Protein AF-0000000071159435 (afdb_homodimer)

Foldseek 3Di:
DPDQDPVQADLQKAKEKDFQKLEQPLVQIATQWMWIFIAGNLLHTPDTDDTDGAADDPVRLVPRDDPSNVLCVVLVSSVVNPVDDAHLANVLVVVLVVCPSRYAAQRHAYEAAVCVSVLVNCVVRRVSNNRRHHPDYHHLVVLLVVCCVPPVVLSVVFDDQPSSSGIRSRSVSRSSRVNSSCVVVVD/DPDQDPVQADLQKAKEKDFQKLEQPLVQIATQWMWIFIAGNLLHTPDTDDTDGAADDPVRLVPRDDPSNVLCVVLVSSVVNPVDDHHLANVLVVVLVVCPSRYAAQRHAYEAAVCVSVLVNCVVRRVSNNRRHHPDYHHLVVLLVVCCVPPVVLSVVFDDQPSSSGIRSRRVSRSSRVNSSCVVVVD

Nearest PDB structures (foldseek):
  6n6i-assembly2_B  TM=9.881E-01  e=4.107E-23  Homo sapiens
  6n6k-assembly1_A  TM=9.868E-01  e=4.107E-23  Homo sapiens
  6rcn-assembly1_A  TM=9.828E-01  e=3.088E-22  Homo sapiens
  6j80-assembly1_B  TM=9.840E-01  e=4.679E-22  Homo sapiens
  6sty-assembly2_D  TM=9.729E-01  e=3.916E-22  Homo sapiens

Solvent-accessible surface area (backbone atoms only — not comparable to full-atom values): 19543 Å² total; per-residue (Å²): 125,82,76,62,45,71,92,62,36,36,68,57,28,35,39,30,45,31,62,40,46,34,46,85,50,64,91,82,31,47,71,38,28,34,24,43,38,34,21,41,62,85,67,47,77,74,46,71,57,66,74,44,46,22,35,58,54,68,70,57,59,70,65,26,38,70,66,45,46,54,52,29,54,74,67,44,46,52,61,49,15,63,70,33,85,34,42,57,66,50,50,20,51,52,53,31,62,65,46,52,43,32,36,50,75,47,53,23,29,44,25,24,60,63,34,56,60,53,48,55,40,32,57,73,61,18,55,65,38,45,66,37,33,21,93,50,48,35,37,49,39,21,53,52,56,48,28,52,58,66,38,46,80,56,47,73,66,48,72,78,70,82,80,67,85,39,30,55,61,52,36,52,43,38,53,51,39,45,52,48,53,36,58,74,50,71,96,126,81,74,61,46,71,91,62,36,36,69,57,26,35,40,31,44,30,62,39,45,35,46,88,50,63,93,81,31,48,73,38,29,34,24,41,40,34,21,42,63,84,67,47,78,76,48,72,55,66,75,45,46,21,34,56,54,68,71,58,61,72,66,27,37,70,66,48,46,54,51,30,54,75,67,45,48,52,62,48,16,62,69,32,86,36,42,55,66,52,49,21,51,51,52,32,62,64,47,51,42,32,37,48,75,47,54,23,29,43,25,24,62,63,33,55,60,53,48,56,40,32,59,74,60,17,55,64,37,45,66,36,31,20,95,49,47,36,37,49,41,22,52,52,57,47,27,52,57,67,38,46,78,56,45,73,64,50,72,78,70,83,78,68,85,38,30,55,61,51,35,52,40,37,52,52,38,45,52,49,52,37,59,74,50,71,96

pLDDT: mean 95.76, std 6.68, 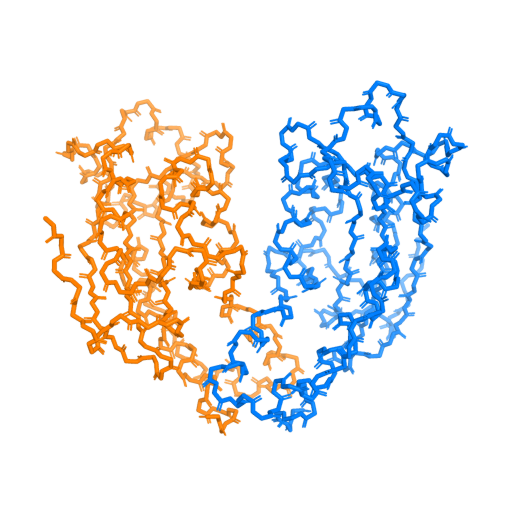range [43.59, 98.94]

Structure (mmCIF, N/CA/C/O backbone):
data_AF-0000000071159435-model_v1
#
loop_
_entity.id
_entity.type
_entity.pdbx_description
1 polymer 'Probable oligoribonuclease'
#
loop_
_atom_site.group_PDB
_atom_site.id
_atom_site.type_symbol
_atom_site.label_atom_id
_atom_site.label_alt_id
_atom_site.label_comp_id
_atom_site.label_asym_id
_atom_site.label_entity_id
_atom_site.label_seq_id
_atom_site.pdbx_PDB_ins_code
_atom_site.Cartn_x
_atom_site.Cartn_y
_atom_site.Cartn_z
_atom_site.occupancy
_atom_site.B_iso_or_equiv
_atom_site.auth_seq_id
_atom_site.auth_comp_id
_atom_site.auth_asym_id
_atom_site.auth_atom_id
_atom_site.pdbx_PDB_model_num
ATOM 1 N N . MET A 1 1 ? 7.809 17.859 27.25 1 43.62 1 MET A N 1
ATOM 2 C CA . MET A 1 1 ? 7.117 16.578 27.438 1 43.62 1 MET A CA 1
ATOM 3 C C . MET A 1 1 ? 5.672 16.672 26.953 1 43.62 1 MET A C 1
ATOM 5 O O . MET A 1 1 ? 4.891 17.469 27.453 1 43.62 1 MET A O 1
ATOM 9 N N . THR A 1 2 ? 5.488 16.359 25.625 1 57.31 2 THR A N 1
ATOM 10 C CA . THR A 1 2 ? 4.141 16.609 25.125 1 57.31 2 THR A CA 1
ATOM 11 C C . THR A 1 2 ? 3.102 15.883 25.969 1 57.31 2 THR A C 1
ATOM 13 O O . THR A 1 2 ? 3.246 14.695 26.25 1 57.31 2 THR A O 1
ATOM 16 N N . THR A 1 3 ? 2.451 16.625 26.734 1 66 3 THR A N 1
ATOM 17 C CA . THR A 1 3 ? 1.399 16.094 27.594 1 66 3 THR A CA 1
ATOM 18 C C . THR A 1 3 ? 0.378 15.305 26.781 1 66 3 THR A C 1
ATOM 20 O O . THR A 1 3 ? -0.147 15.797 25.781 1 66 3 THR A O 1
ATOM 23 N N . ILE A 1 4 ? 0.444 13.953 27.016 1 73.31 4 ILE A N 1
ATOM 24 C CA . ILE A 1 4 ? -0.518 13.07 26.359 1 73.31 4 ILE A CA 1
ATOM 25 C C . ILE A 1 4 ? -1.902 13.273 26.969 1 73.31 4 ILE A C 1
ATOM 27 O O . ILE A 1 4 ? -2.066 13.203 28.203 1 73.31 4 ILE A O 1
ATOM 31 N N . ASN A 1 5 ? -2.771 13.789 26.172 1 83.69 5 ASN A N 1
ATOM 32 C CA . ASN A 1 5 ? -4.184 13.789 26.547 1 83.69 5 ASN A CA 1
ATOM 33 C C . ASN A 1 5 ? -4.809 12.406 26.375 1 83.69 5 ASN A C 1
ATOM 35 O O . ASN A 1 5 ? -4.996 11.938 25.25 1 83.69 5 ASN A O 1
ATOM 39 N N . PRO A 1 6 ? -5.078 11.781 27.453 1 83.5 6 PRO A N 1
ATOM 40 C CA . PRO A 1 6 ? -5.555 10.398 27.375 1 83.5 6 PRO A CA 1
ATOM 41 C C . PRO A 1 6 ? -6.832 10.266 26.562 1 83.5 6 PRO A C 1
ATOM 43 O O . PRO A 1 6 ? -7.137 9.172 26.062 1 83.5 6 PRO A O 1
ATOM 46 N N . LYS A 1 7 ? -7.566 11.328 26.5 1 88.25 7 LYS A N 1
ATOM 47 C CA . LYS A 1 7 ? -8.82 11.273 25.75 1 88.25 7 LYS A CA 1
ATOM 48 C C . LYS A 1 7 ? -8.555 11.203 24.25 1 88.25 7 LYS A C 1
ATOM 50 O O . LYS A 1 7 ? -9.414 10.781 23.469 1 88.25 7 LYS A O 1
ATOM 55 N N . LEU A 1 8 ? -7.293 11.609 23.797 1 93.88 8 LEU A N 1
ATOM 56 C CA . LEU A 1 8 ? -6.984 11.695 22.375 1 93.88 8 LEU A CA 1
ATOM 57 C C . LEU A 1 8 ? -6.039 10.578 21.953 1 93.88 8 LEU A C 1
ATOM 59 O O . LEU A 1 8 ? -5.957 10.242 20.781 1 93.88 8 LEU A O 1
ATOM 63 N N . TYR A 1 9 ? -5.312 10.062 22.859 1 95.69 9 TYR A N 1
ATOM 64 C CA . TYR A 1 9 ? -4.352 8.984 22.656 1 95.69 9 TYR A CA 1
ATOM 65 C C . TYR A 1 9 ? -5.059 7.633 22.594 1 95.69 9 TYR A C 1
ATOM 67 O O . TYR A 1 9 ? -5.695 7.207 23.562 1 95.69 9 TYR A O 1
ATOM 75 N N . HIS A 1 10 ? -4.945 6.969 21.453 1 97.56 10 HIS A N 1
ATOM 76 C CA . HIS A 1 10 ? -5.66 5.703 21.312 1 97.56 10 HIS A CA 1
ATOM 77 C C . HIS A 1 10 ? -5 4.805 20.281 1 97.56 10 HIS A C 1
ATOM 79 O O . HIS A 1 10 ? -4.52 5.289 19.25 1 97.56 10 HIS A O 1
ATOM 85 N N . GLU A 1 11 ? -5.133 3.529 20.438 1 97.88 11 GLU A N 1
ATOM 86 C CA . GLU A 1 11 ? -4.508 2.543 19.562 1 97.88 11 GLU A CA 1
ATOM 87 C C . GLU A 1 11 ? -5.254 2.434 18.234 1 97.88 11 GLU A C 1
ATOM 89 O O . GLU A 1 11 ? -4.723 1.897 17.266 1 97.88 11 GLU A O 1
ATOM 94 N N . HIS A 1 12 ? -6.484 2.984 18.172 1 98.19 12 HIS A N 1
ATOM 95 C CA . HIS A 1 12 ? -7.266 2.871 16.953 1 98.19 12 HIS A CA 1
ATOM 96 C C . HIS A 1 12 ? -7.266 4.184 16.172 1 98.19 12 HIS A C 1
ATOM 98 O O . HIS A 1 12 ? -8.008 4.332 15.195 1 98.19 12 HIS A O 1
ATOM 104 N N . ASN A 1 13 ? -6.434 5.156 16.656 1 98.81 13 ASN A N 1
ATOM 105 C CA . ASN A 1 13 ? -6.273 6.363 15.844 1 98.81 13 ASN A CA 1
ATOM 106 C C . ASN A 1 13 ? -5.621 6.055 14.5 1 98.81 13 ASN A C 1
ATOM 108 O O . ASN A 1 13 ? -4.949 5.031 14.352 1 98.81 13 ASN A O 1
ATOM 112 N N . ILE A 1 14 ? -5.922 6.875 13.547 1 98.94 14 ILE A N 1
ATOM 113 C CA . ILE A 1 14 ? -5.41 6.723 12.195 1 98.94 14 ILE A CA 1
ATOM 114 C C . ILE A 1 14 ? -4.562 7.938 11.82 1 98.94 14 ILE A C 1
ATOM 116 O O . ILE A 1 14 ? -4.973 9.078 12.039 1 98.94 14 ILE A O 1
ATOM 120 N N . VAL A 1 15 ? -3.383 7.695 11.289 1 98.94 15 VAL A N 1
ATOM 121 C CA . VAL A 1 15 ? -2.469 8.75 10.859 1 98.94 15 VAL A CA 1
ATOM 122 C C . VAL A 1 15 ? -2.572 8.938 9.352 1 98.94 15 VAL A C 1
ATOM 124 O O . VAL A 1 15 ? -2.025 8.148 8.578 1 98.94 15 VAL A O 1
ATOM 127 N N . TRP A 1 16 ? -3.264 10 8.914 1 98.94 16 TRP A N 1
ATOM 128 C CA . TRP A 1 16 ? -3.4 10.328 7.5 1 98.94 16 TRP A CA 1
ATOM 129 C C . TRP A 1 16 ? -2.23 11.18 7.023 1 98.94 16 TRP A C 1
ATOM 131 O O . TRP A 1 16 ? -1.857 12.156 7.68 1 98.94 16 TRP A O 1
ATOM 141 N N . PHE A 1 17 ? -1.665 10.797 5.883 1 98.94 17 PHE A N 1
ATOM 142 C CA . PHE A 1 17 ? -0.487 11.484 5.371 1 98.94 17 PHE A CA 1
ATOM 143 C C . PHE A 1 17 ? -0.629 11.773 3.883 1 98.94 17 PHE A C 1
ATOM 145 O O . PHE A 1 17 ? -1.206 10.977 3.143 1 98.94 17 PHE A O 1
ATOM 152 N N . ASP A 1 18 ? -0.139 12.836 3.453 1 98.69 18 ASP A N 1
ATOM 153 C CA . ASP A 1 18 ? 0.128 13.125 2.049 1 98.69 18 ASP A CA 1
ATOM 154 C C . ASP A 1 18 ? 1.427 13.914 1.89 1 98.69 18 ASP A C 1
ATOM 156 O O . ASP A 1 18 ? 1.724 14.805 2.693 1 98.69 18 ASP A O 1
ATOM 160 N N . GLY A 1 19 ? 2.158 13.578 0.92 1 98.31 19 GLY A N 1
ATOM 161 C CA . GLY A 1 19 ? 3.352 14.32 0.55 1 98.31 19 GLY A CA 1
ATOM 162 C C . GLY A 1 19 ? 3.387 14.703 -0.918 1 98.31 19 GLY A C 1
ATOM 163 O O . GLY A 1 19 ? 2.959 13.93 -1.775 1 98.31 19 GLY A O 1
ATOM 164 N N . GLU A 1 20 ? 3.863 15.859 -1.181 1 98.31 20 GLU A N 1
ATOM 165 C CA . GLU A 1 20 ? 4.223 16.25 -2.539 1 98.31 20 GLU A CA 1
ATOM 166 C C . GLU A 1 20 ? 5.707 16 -2.812 1 98.31 20 GLU A C 1
ATOM 168 O O . GLU A 1 20 ? 6.559 16.344 -1.985 1 98.31 20 GLU A O 1
ATOM 173 N N . MET A 1 21 ? 6.012 15.461 -3.957 1 98.38 21 MET A N 1
ATOM 174 C CA . MET A 1 21 ? 7.371 15.023 -4.262 1 98.38 21 MET A CA 1
ATOM 175 C C . MET A 1 21 ? 7.855 15.625 -5.578 1 98.38 21 MET A C 1
ATOM 177 O O . MET A 1 21 ? 7.059 16.156 -6.352 1 98.38 21 MET A O 1
ATOM 181 N N . THR A 1 22 ? 9.141 15.531 -5.824 1 98.5 22 THR A N 1
ATOM 182 C CA . THR A 1 22 ? 9.742 16.016 -7.059 1 98.5 22 THR A CA 1
ATOM 183 C C . THR A 1 22 ? 9.648 14.969 -8.156 1 98.5 22 THR A C 1
ATOM 185 O O . THR A 1 22 ? 10.047 15.219 -9.297 1 98.5 22 THR A O 1
ATOM 188 N N . GLY A 1 23 ? 9.172 13.797 -7.848 1 97.5 23 GLY A N 1
ATOM 189 C CA . GLY A 1 23 ? 9 12.625 -8.695 1 97.5 23 GLY A CA 1
ATOM 190 C C . GLY A 1 23 ? 8.617 11.383 -7.918 1 97.5 23 GLY A C 1
ATOM 191 O O . GLY A 1 23 ? 8.492 11.422 -6.695 1 97.5 23 GLY A O 1
ATOM 192 N N . LEU A 1 24 ? 8.547 10.234 -8.562 1 94.69 24 LEU A N 1
ATOM 193 C CA . LEU A 1 24 ? 7.969 9.062 -7.914 1 94.69 24 LEU A CA 1
ATOM 194 C C . LEU A 1 24 ? 9.047 8.039 -7.582 1 94.69 24 LEU A C 1
ATOM 196 O O . LEU A 1 24 ? 8.781 7.055 -6.883 1 94.69 24 LEU A O 1
ATOM 200 N N . ASP A 1 25 ? 10.242 8.242 -8.102 1 94.12 25 ASP A N 1
ATOM 201 C CA . ASP A 1 25 ? 11.344 7.348 -7.754 1 94.12 25 ASP A CA 1
ATOM 202 C C . ASP A 1 25 ? 12.078 7.848 -6.512 1 94.12 25 ASP A C 1
ATOM 204 O O . ASP A 1 25 ? 12.914 8.75 -6.602 1 94.12 25 ASP A O 1
ATOM 208 N N . TYR A 1 26 ? 11.836 7.207 -5.375 1 94.62 26 TYR A N 1
ATOM 209 C CA . TYR A 1 26 ? 12.352 7.691 -4.098 1 94.62 26 TYR A CA 1
ATOM 210 C C . TYR A 1 26 ? 13.867 7.566 -4.035 1 94.62 26 TYR A C 1
ATOM 212 O O . TYR A 1 26 ? 14.508 8.125 -3.139 1 94.62 26 TYR A O 1
ATOM 220 N N . ASN A 1 27 ? 14.508 6.871 -5.012 1 91.94 27 ASN A N 1
ATOM 221 C CA . ASN A 1 27 ? 15.969 6.828 -5.066 1 91.94 27 ASN A CA 1
ATOM 222 C C . ASN A 1 27 ? 16.547 8.109 -5.672 1 91.94 27 ASN A C 1
ATOM 224 O O . ASN A 1 27 ? 17.719 8.414 -5.484 1 91.94 27 ASN A O 1
ATOM 228 N N . HIS A 1 28 ? 15.664 8.898 -6.383 1 94.81 28 HIS A N 1
ATOM 229 C CA . HIS A 1 28 ? 16.156 10.047 -7.129 1 94.81 28 HIS A CA 1
ATOM 230 C C . HIS A 1 28 ? 15.414 11.32 -6.75 1 94.81 28 HIS A C 1
ATOM 232 O O . HIS A 1 28 ? 15.875 12.43 -7.027 1 94.81 28 HIS A O 1
ATOM 238 N N . HIS A 1 29 ? 14.266 11.156 -6.152 1 97.94 29 HIS A N 1
ATOM 239 C CA . HIS A 1 29 ? 13.406 12.289 -5.848 1 97.94 29 HIS A CA 1
ATOM 240 C C . HIS A 1 29 ? 13.125 12.391 -4.352 1 97.94 29 HIS A C 1
ATOM 242 O O . HIS A 1 29 ? 13.547 11.523 -3.58 1 97.94 29 HIS A O 1
ATOM 248 N N . THR A 1 30 ? 12.492 13.5 -3.977 1 98.25 30 THR A N 1
ATOM 249 C CA . THR A 1 30 ? 12.359 13.789 -2.553 1 98.25 30 THR A CA 1
ATOM 250 C C . THR A 1 30 ? 11.055 14.523 -2.271 1 98.25 30 THR A C 1
ATOM 252 O O . THR A 1 30 ? 10.281 14.812 -3.193 1 98.25 30 THR A O 1
ATOM 255 N N . PHE A 1 31 ? 10.789 14.703 -0.951 1 98.56 31 PHE A N 1
ATOM 256 C CA . PHE A 1 31 ? 9.625 15.461 -0.516 1 98.56 31 PHE A CA 1
ATOM 257 C C . PHE A 1 31 ? 9.852 16.953 -0.696 1 98.56 31 PHE A C 1
ATOM 259 O O . PHE A 1 31 ? 10.953 17.453 -0.464 1 98.56 31 PHE A O 1
ATOM 266 N N . ILE A 1 32 ? 8.727 17.688 -0.991 1 98.81 32 ILE A N 1
ATOM 267 C CA . ILE A 1 32 ? 8.789 19.141 -0.958 1 98.81 32 ILE A CA 1
ATOM 268 C C . ILE A 1 32 ? 7.648 19.688 -0.097 1 98.81 32 ILE A C 1
ATOM 270 O O . ILE A 1 32 ? 7.652 20.859 0.271 1 98.81 32 ILE A O 1
ATOM 274 N N . GLU A 1 33 ? 6.719 18.891 0.211 1 98.81 33 GLU A N 1
ATOM 275 C CA . GLU A 1 33 ? 5.641 19.219 1.144 1 98.81 33 GLU A CA 1
ATOM 276 C C . GLU A 1 33 ? 5.109 17.969 1.832 1 98.81 33 GLU A C 1
ATOM 278 O O . GLU A 1 33 ? 5.117 16.891 1.248 1 98.81 33 GLU A O 1
ATOM 283 N N . ALA A 1 34 ? 4.66 18.047 3.043 1 98.81 34 ALA A N 1
ATOM 284 C CA . ALA A 1 34 ? 4.043 16.953 3.771 1 98.81 34 ALA A CA 1
ATOM 285 C C . ALA A 1 34 ? 3.084 17.469 4.84 1 98.81 34 ALA A C 1
ATOM 287 O O . ALA A 1 34 ? 3.275 18.562 5.379 1 98.81 34 ALA A O 1
ATOM 288 N N . ALA A 1 35 ? 2.096 16.734 5.133 1 98.88 35 ALA A N 1
ATOM 289 C CA . ALA A 1 35 ? 1.156 17.047 6.203 1 98.88 35 ALA A CA 1
ATOM 290 C C . ALA A 1 35 ? 0.541 15.781 6.789 1 98.88 35 ALA A C 1
ATOM 292 O O . ALA A 1 35 ? 0.616 14.711 6.18 1 98.88 35 ALA A O 1
ATOM 293 N N . ILE A 1 36 ? -0.027 15.906 7.984 1 98.94 36 ILE A N 1
ATOM 294 C CA . ILE A 1 36 ? -0.69 14.797 8.664 1 98.94 36 ILE A CA 1
ATOM 295 C C . ILE A 1 36 ? -2.006 15.281 9.273 1 98.94 36 ILE A C 1
ATOM 297 O O . ILE A 1 36 ? -2.082 16.391 9.805 1 98.94 36 ILE A O 1
ATOM 301 N N . ILE A 1 37 ? -3.01 14.516 9.148 1 98.88 37 ILE A N 1
ATOM 302 C CA . ILE A 1 37 ? -4.223 14.609 9.953 1 98.88 37 ILE A CA 1
ATOM 303 C C . ILE A 1 37 ? -4.391 13.344 10.789 1 98.88 37 ILE A C 1
ATOM 305 O O . ILE A 1 37 ? -4.172 12.234 10.297 1 98.88 37 ILE A O 1
ATOM 309 N N . ILE A 1 38 ? -4.699 13.516 12.062 1 98.88 38 ILE A N 1
ATOM 310 C CA . ILE A 1 38 ? -5.012 12.375 12.93 1 98.88 38 ILE A CA 1
ATOM 311 C C . ILE A 1 38 ? -6.523 12.281 13.117 1 98.88 38 ILE A C 1
ATOM 313 O O . ILE A 1 38 ? -7.18 13.273 13.445 1 98.88 38 ILE A O 1
ATOM 317 N N . THR A 1 39 ? -7.07 11.141 12.875 1 98.88 39 THR A N 1
ATOM 318 C CA . THR A 1 39 ? -8.469 10.906 13.203 1 98.88 39 THR A CA 1
ATOM 319 C C . THR A 1 39 ? -8.602 9.781 14.227 1 98.88 39 THR A C 1
ATOM 321 O O . THR A 1 39 ? -7.68 8.984 14.398 1 98.88 39 THR A O 1
ATOM 324 N N . ASP A 1 40 ? -9.742 9.742 14.875 1 98.5 40 ASP A N 1
ATOM 325 C CA . ASP A 1 40 ? -10.078 8.547 15.648 1 98.5 40 ASP A CA 1
ATOM 326 C C . ASP A 1 40 ? -10.633 7.445 14.75 1 98.5 40 ASP A C 1
ATOM 328 O O . ASP A 1 40 ? -10.656 7.59 13.523 1 98.5 40 ASP A O 1
ATOM 332 N N . LYS A 1 41 ? -11.086 6.371 15.359 1 97.88 41 LYS A N 1
ATOM 333 C CA . LYS A 1 41 ? -11.547 5.219 14.594 1 97.88 41 LYS A CA 1
ATOM 334 C C . LYS A 1 41 ? -12.828 5.539 13.82 1 97.88 41 LYS A C 1
ATOM 336 O O . LYS A 1 41 ? -13.195 4.82 12.891 1 97.88 41 LYS A O 1
ATOM 341 N N . HIS A 1 42 ? -13.508 6.617 14.219 1 97.31 42 HIS A N 1
ATOM 342 C CA . HIS A 1 42 ? -14.742 6.996 13.547 1 97.31 42 HIS A CA 1
ATOM 343 C C . HIS A 1 42 ? -14.5 8.102 12.523 1 97.31 42 HIS A C 1
ATOM 345 O O . HIS A 1 42 ? -15.453 8.703 12.016 1 97.31 42 HIS A O 1
ATOM 351 N N . LEU A 1 43 ? -13.219 8.422 12.266 1 98.56 43 LEU A N 1
ATOM 352 C CA . LEU A 1 43 ? -12.773 9.359 11.25 1 98.56 43 LEU A CA 1
ATOM 353 C C . LEU A 1 43 ? -13.078 10.797 11.656 1 98.56 43 LEU A C 1
ATOM 355 O O . LEU A 1 43 ? -13.188 11.68 10.805 1 98.56 43 LEU A O 1
ATOM 359 N N . ASN A 1 44 ? -13.289 11.008 12.945 1 98.38 44 ASN A N 1
ATOM 360 C CA . ASN A 1 44 ? -13.32 12.375 13.461 1 98.38 44 ASN A CA 1
ATOM 361 C C . ASN A 1 44 ? -11.922 12.961 13.578 1 98.38 44 ASN A C 1
ATOM 363 O O . ASN A 1 44 ? -11.023 12.328 14.133 1 98.38 44 ASN A O 1
ATOM 367 N N . VAL A 1 45 ? -11.773 14.148 13.133 1 98.56 45 VAL A N 1
ATOM 368 C CA . VAL A 1 45 ? -10.461 14.789 13.148 1 98.56 45 VAL A CA 1
ATOM 369 C C . VAL A 1 45 ? -10.102 15.18 14.586 1 98.56 45 VAL A C 1
ATOM 371 O O . VAL A 1 45 ? -10.859 15.875 15.258 1 98.56 45 VAL A O 1
ATOM 374 N N . LEU A 1 46 ? -8.977 14.695 15.016 1 98.38 46 LEU A N 1
ATOM 375 C CA . LEU A 1 46 ? -8.461 15.023 16.344 1 98.38 46 LEU A CA 1
ATOM 376 C C . LEU A 1 46 ? -7.449 16.172 16.266 1 98.38 46 LEU A C 1
ATOM 378 O O . LEU A 1 46 ? -7.367 16.984 17.188 1 98.38 46 LEU A O 1
ATOM 382 N N . ALA A 1 47 ? -6.668 16.188 15.172 1 98.38 47 ALA A N 1
ATOM 383 C CA . ALA A 1 47 ? -5.625 17.188 15 1 98.38 47 ALA A CA 1
ATOM 384 C C . ALA A 1 47 ? -5.195 17.297 13.531 1 98.38 47 ALA A C 1
ATOM 386 O O . ALA A 1 47 ? -5.254 16.312 12.797 1 98.38 47 ALA A O 1
ATOM 387 N N . GLU A 1 48 ? -4.816 18.469 13.141 1 98.5 48 GLU A N 1
ATOM 388 C CA . GLU A 1 48 ? -4.266 18.75 11.82 1 98.5 48 GLU A CA 1
ATOM 389 C C . GLU A 1 48 ? -2.906 19.438 11.922 1 98.5 48 GLU A C 1
ATOM 391 O O . GLU A 1 48 ? -2.748 20.406 12.664 1 98.5 48 GLU A O 1
ATOM 396 N N . SER A 1 49 ? -1.964 18.859 11.258 1 98.19 49 SER A N 1
ATOM 397 C CA . SER A 1 49 ? -0.683 19.562 11.172 1 98.19 49 SER A CA 1
ATOM 398 C C . SER A 1 49 ? -0.743 20.719 10.18 1 98.19 49 SER A C 1
ATOM 400 O O . SER A 1 49 ? -1.677 20.797 9.383 1 98.19 49 SER A O 1
ATOM 402 N N . PRO A 1 50 ? 0.223 21.641 10.266 1 96.31 50 PRO A N 1
ATOM 403 C CA . PRO A 1 50 ? 0.367 22.531 9.117 1 96.31 50 PRO A CA 1
ATOM 404 C C . PRO A 1 50 ? 0.848 21.812 7.863 1 96.31 50 PRO A C 1
ATOM 406 O O . PRO A 1 50 ? 1.229 20.641 7.934 1 96.31 50 PRO A O 1
ATOM 409 N N . ASN A 1 51 ? 0.69 22.484 6.699 1 97.62 51 ASN A N 1
ATOM 410 C CA . ASN A 1 51 ? 1.461 22.062 5.535 1 97.62 51 ASN A CA 1
ATOM 411 C C . ASN A 1 51 ? 2.947 22.375 5.707 1 97.62 51 ASN A C 1
ATOM 413 O O . ASN A 1 51 ? 3.359 23.531 5.645 1 97.62 51 ASN A O 1
ATOM 417 N N . ILE A 1 52 ? 3.686 21.375 5.945 1 98.69 52 ILE A N 1
ATOM 418 C CA . ILE A 1 52 ? 5.121 21.578 6.105 1 98.69 52 ILE A CA 1
ATOM 419 C C . ILE A 1 52 ? 5.785 21.672 4.734 1 98.69 52 ILE A C 1
ATOM 421 O O . ILE A 1 52 ? 5.824 20.688 3.99 1 98.69 52 ILE A O 1
ATOM 425 N N . ILE A 1 53 ? 6.219 22.828 4.398 1 98.81 53 ILE A N 1
ATOM 426 C CA . ILE A 1 53 ? 6.938 23.031 3.146 1 98.81 53 ILE A CA 1
ATOM 427 C C . ILE A 1 53 ? 8.43 22.781 3.359 1 98.81 53 ILE A C 1
ATOM 429 O O . ILE A 1 53 ? 9.07 23.438 4.176 1 98.81 53 ILE A O 1
ATOM 433 N N . ILE A 1 54 ? 8.969 21.844 2.658 1 98.88 54 ILE A N 1
ATOM 434 C CA . ILE A 1 54 ? 10.336 21.391 2.844 1 98.88 54 ILE A CA 1
ATOM 435 C C . ILE A 1 54 ? 11.25 22.047 1.812 1 98.88 54 ILE A C 1
ATOM 437 O O . ILE A 1 54 ? 11.016 21.938 0.606 1 98.88 54 ILE A O 1
ATOM 441 N N . HIS A 1 55 ? 12.289 22.672 2.283 1 98.81 55 HIS A N 1
ATOM 442 C CA . HIS A 1 55 ? 13.227 23.359 1.395 1 98.81 55 HIS A CA 1
ATOM 443 C C . HIS A 1 55 ? 13.984 22.359 0.522 1 98.81 55 HIS A C 1
ATOM 445 O O . HIS A 1 55 ? 14.398 21.297 1 1 98.81 55 HIS A O 1
ATOM 451 N N . GLN A 1 56 ? 14.172 22.688 -0.744 1 98.62 56 GLN A N 1
ATOM 452 C CA . GLN A 1 56 ? 15.07 22.016 -1.68 1 98.62 56 GLN A CA 1
ATOM 453 C C . GLN A 1 56 ? 15.828 23.031 -2.531 1 98.62 56 GLN A C 1
ATOM 455 O O . GLN A 1 56 ? 15.312 24.094 -2.852 1 98.62 56 GLN A O 1
ATOM 460 N N . SER A 1 57 ? 17.031 22.703 -2.947 1 98.12 57 SER A N 1
ATOM 461 C CA . SER A 1 57 ? 17.859 23.562 -3.787 1 98.12 57 SER A CA 1
ATOM 462 C C . SER A 1 57 ? 17.25 23.719 -5.18 1 98.12 57 SER A C 1
ATOM 464 O O . SER A 1 57 ? 16.422 22.906 -5.594 1 98.12 57 SER A O 1
ATOM 466 N N . ASP A 1 58 ? 17.734 24.672 -5.867 1 97.5 58 ASP A N 1
ATOM 467 C CA . ASP A 1 58 ? 17.281 24.875 -7.246 1 97.5 58 ASP A CA 1
ATOM 468 C C . ASP A 1 58 ? 17.656 23.672 -8.125 1 97.5 58 ASP A C 1
ATOM 470 O O . ASP A 1 58 ? 16.922 23.344 -9.055 1 97.5 58 ASP A O 1
ATOM 474 N N . GLU A 1 59 ? 18.766 23.109 -7.836 1 97.81 59 GLU A N 1
ATOM 475 C CA . GLU A 1 59 ? 19.188 21.938 -8.586 1 97.81 59 GLU A CA 1
ATOM 476 C C . GLU A 1 59 ? 18.156 20.812 -8.477 1 97.81 59 GLU A C 1
ATOM 478 O O . GLU A 1 59 ? 17.797 20.188 -9.477 1 97.81 59 GLU A O 1
ATOM 483 N N . VAL A 1 60 ? 17.641 20.578 -7.309 1 97.94 60 VAL A N 1
ATOM 484 C CA . VAL A 1 60 ? 16.625 19.547 -7.066 1 97.94 60 VAL A CA 1
ATOM 485 C C . VAL A 1 60 ? 15.32 19.922 -7.766 1 97.94 60 VAL A C 1
ATOM 487 O O . VAL A 1 60 ? 14.703 19.094 -8.43 1 97.94 60 VAL A O 1
ATOM 490 N N . LEU A 1 61 ? 14.969 21.188 -7.652 1 98 61 LEU A N 1
ATOM 491 C CA . LEU A 1 61 ? 13.711 21.656 -8.219 1 98 61 LEU A CA 1
ATOM 492 C C . LEU A 1 61 ? 13.75 21.594 -9.742 1 98 61 LEU A C 1
ATOM 494 O O . LEU A 1 61 ? 12.742 21.266 -10.375 1 98 61 LEU A O 1
ATOM 498 N N . GLU A 1 62 ? 14.875 21.828 -10.344 1 96.25 62 GLU A N 1
ATOM 499 C CA . GLU A 1 62 ? 15.023 21.797 -11.789 1 96.25 62 GLU A CA 1
ATOM 500 C C . GLU A 1 62 ? 14.992 20.375 -12.328 1 96.25 62 GLU A C 1
ATOM 502 O O . GLU A 1 62 ? 14.672 20.156 -13.5 1 96.25 62 GLU A O 1
ATOM 507 N N . ASN A 1 63 ? 15.273 19.453 -11.469 1 96.94 63 ASN A N 1
ATOM 508 C CA . ASN A 1 63 ? 15.344 18.047 -11.891 1 96.94 63 ASN A CA 1
ATOM 509 C C . ASN A 1 63 ? 14.055 17.312 -11.57 1 96.94 63 ASN A C 1
ATOM 511 O O . ASN A 1 63 ? 14.016 16.078 -11.617 1 96.94 63 ASN A O 1
ATOM 515 N N . MET A 1 64 ? 13.008 18.031 -11.195 1 97.75 64 MET A N 1
ATOM 516 C CA . MET A 1 64 ? 11.711 17.391 -11 1 97.75 64 MET A CA 1
ATOM 517 C C . MET A 1 64 ? 11.234 16.703 -12.273 1 97.75 64 MET A C 1
ATOM 519 O O . MET A 1 64 ? 11.57 17.141 -13.375 1 97.75 64 MET A O 1
ATOM 523 N N . GLU A 1 65 ? 10.477 15.688 -12.07 1 97.75 65 GLU A N 1
ATOM 524 C CA . GLU A 1 65 ? 9.789 15.117 -13.227 1 97.75 65 GLU A CA 1
ATOM 525 C C . GLU A 1 65 ? 8.812 16.125 -13.836 1 97.75 65 GLU A C 1
ATOM 527 O O . GLU A 1 65 ? 8.422 17.094 -13.188 1 97.75 65 GLU A O 1
ATOM 532 N N . ASP A 1 66 ? 8.32 15.906 -15.039 1 97.06 66 ASP A N 1
ATOM 533 C CA . ASP A 1 66 ? 7.566 16.906 -15.805 1 97.06 66 ASP A CA 1
ATOM 534 C C . ASP A 1 66 ? 6.219 17.188 -15.148 1 97.06 66 ASP A C 1
ATOM 536 O O . ASP A 1 66 ? 5.836 18.344 -14.977 1 97.06 66 ASP A O 1
ATOM 540 N N . TRP A 1 67 ? 5.574 16.219 -14.773 1 94.81 67 TRP A N 1
ATOM 541 C CA . TRP A 1 67 ? 4.223 16.391 -14.25 1 94.81 67 TRP A CA 1
ATOM 542 C C . TRP A 1 67 ? 4.238 17.188 -12.953 1 94.81 67 TRP A C 1
ATOM 544 O O . TRP A 1 67 ? 3.553 18.203 -12.836 1 94.81 67 TRP A O 1
ATOM 554 N N . PRO A 1 68 ? 5.066 16.703 -11.938 1 96.25 68 PRO A N 1
ATOM 555 C CA . PRO A 1 68 ? 5.086 17.5 -10.703 1 96.25 68 PRO A CA 1
ATOM 556 C C . PRO A 1 68 ? 5.648 18.906 -10.906 1 96.25 68 PRO A C 1
ATOM 558 O O . PRO A 1 68 ? 5.234 19.844 -10.227 1 96.25 68 PRO A O 1
ATOM 561 N N . LYS A 1 69 ? 6.59 19.078 -11.781 1 96.69 69 LYS A N 1
ATOM 562 C CA . LYS A 1 69 ? 7.125 20.406 -12.078 1 96.69 69 LYS A CA 1
ATOM 563 C C . LYS A 1 69 ? 6.02 21.359 -12.5 1 96.69 69 LYS A C 1
ATOM 565 O O . LYS A 1 69 ? 5.934 22.484 -12 1 96.69 69 LYS A O 1
ATOM 570 N N . LYS A 1 70 ? 5.207 20.891 -13.375 1 96.19 70 LYS A N 1
ATOM 571 C CA . LYS A 1 70 ? 4.09 21.688 -13.867 1 96.19 70 LYS A CA 1
ATOM 572 C C . LYS A 1 70 ? 3.072 21.953 -12.758 1 96.19 70 LYS A C 1
ATOM 574 O O . LYS A 1 70 ? 2.639 23.094 -12.562 1 96.19 70 LYS A O 1
ATOM 579 N N . GLN A 1 71 ? 2.736 20.906 -11.992 1 94.75 71 GLN A N 1
ATOM 580 C CA . GLN A 1 71 ? 1.706 21.016 -10.961 1 94.75 71 GLN A CA 1
ATOM 581 C C . GLN A 1 71 ? 2.15 21.938 -9.828 1 94.75 71 GLN A C 1
ATOM 583 O O . GLN A 1 71 ? 1.369 22.75 -9.344 1 94.75 71 GLN A O 1
ATOM 588 N N . HIS A 1 72 ? 3.404 21.844 -9.414 1 96.25 72 HIS A N 1
ATOM 589 C CA . HIS A 1 72 ? 3.895 22.625 -8.281 1 96.25 72 HIS A CA 1
ATOM 590 C C . HIS A 1 72 ? 4.105 24.078 -8.664 1 96.25 72 HIS A C 1
ATOM 592 O O . HIS A 1 72 ? 3.959 24.969 -7.824 1 96.25 72 HIS A O 1
ATOM 598 N N . ALA A 1 73 ? 4.402 24.328 -9.93 1 95.31 73 ALA A N 1
ATOM 599 C CA . ALA A 1 73 ? 4.449 25.703 -10.406 1 95.31 73 ALA A CA 1
ATOM 600 C C . ALA A 1 73 ? 3.062 26.344 -10.375 1 95.31 73 ALA A C 1
ATOM 602 O O . ALA A 1 73 ? 2.906 27.469 -9.914 1 95.31 73 ALA A O 1
ATOM 603 N N . LEU A 1 74 ? 2.064 25.578 -10.781 1 93.5 74 LEU A N 1
ATOM 604 C CA . LEU A 1 74 ? 0.689 26.062 -10.852 1 93.5 74 LEU A CA 1
ATOM 605 C C . LEU A 1 74 ? 0.147 26.359 -9.453 1 93.5 74 LEU A C 1
ATOM 607 O O . LEU A 1 74 ? -0.572 27.344 -9.258 1 93.5 74 LEU A O 1
ATOM 611 N N . SER A 1 75 ? 0.521 25.578 -8.43 1 92.38 75 SER A N 1
ATOM 612 C CA . SER A 1 75 ? -0.007 25.719 -7.078 1 92.38 75 SER A CA 1
ATOM 613 C C . SER A 1 75 ? 0.778 26.75 -6.281 1 92.38 75 SER A C 1
ATOM 615 O O . SER A 1 75 ? 0.353 27.156 -5.199 1 92.38 75 SER A O 1
ATOM 617 N N . GLY A 1 76 ? 1.989 27.172 -6.844 1 95.88 76 GLY A N 1
ATOM 618 C CA . GLY A 1 76 ? 2.861 28.094 -6.121 1 95.88 76 GLY A CA 1
ATOM 619 C C . GLY A 1 76 ? 3.783 27.391 -5.141 1 95.88 76 GLY A C 1
ATOM 620 O O . GLY A 1 76 ? 4.586 28.031 -4.465 1 95.88 76 GLY A O 1
ATOM 621 N N . LEU A 1 77 ? 3.73 26.109 -5.145 1 97.5 77 LEU A N 1
ATOM 622 C CA . LEU A 1 77 ? 4.508 25.328 -4.184 1 97.5 77 LEU A CA 1
ATOM 623 C C . LEU A 1 77 ? 6 25.438 -4.477 1 97.5 77 LEU A C 1
ATOM 625 O O . LEU A 1 77 ? 6.82 25.469 -3.555 1 97.5 77 LEU A O 1
ATOM 629 N N . THR A 1 78 ? 6.359 25.531 -5.773 1 97.94 78 THR A N 1
ATOM 630 C CA . THR A 1 78 ? 7.77 25.625 -6.145 1 97.94 78 THR A CA 1
ATOM 631 C C . THR A 1 78 ? 8.422 26.828 -5.492 1 97.94 78 THR A C 1
ATOM 633 O O . THR A 1 78 ? 9.484 26.719 -4.875 1 97.94 78 THR A O 1
ATOM 636 N N . GLU A 1 79 ? 7.762 27.953 -5.539 1 98.06 79 GLU A N 1
ATOM 637 C CA . GLU A 1 79 ? 8.305 29.172 -4.938 1 98.06 79 GLU A CA 1
ATOM 638 C C . GLU A 1 79 ? 8.32 29.078 -3.414 1 98.06 79 GLU A C 1
ATOM 640 O O . GLU A 1 79 ? 9.25 29.562 -2.766 1 98.06 79 GLU A O 1
ATOM 645 N N . ASN A 1 80 ? 7.27 28.453 -2.865 1 98.25 80 ASN A N 1
ATOM 646 C CA . ASN A 1 80 ? 7.219 28.281 -1.418 1 98.25 80 ASN A CA 1
ATOM 647 C C . ASN A 1 80 ? 8.375 27.406 -0.921 1 98.25 80 ASN A C 1
ATOM 649 O O . ASN A 1 80 ? 8.898 27.625 0.17 1 98.25 80 ASN A O 1
ATOM 653 N N . VAL A 1 81 ? 8.773 26.438 -1.705 1 98.62 81 VAL A N 1
ATOM 654 C CA . VAL A 1 81 ? 9.875 25.547 -1.366 1 98.62 81 VAL A CA 1
ATOM 655 C C . VAL A 1 81 ? 11.18 26.328 -1.331 1 98.62 81 VAL A C 1
ATOM 657 O O . VAL A 1 81 ? 12.008 26.141 -0.431 1 98.62 81 VAL A O 1
ATOM 660 N N . ARG A 1 82 ? 11.328 27.25 -2.27 1 98 82 ARG A N 1
ATOM 661 C CA . ARG A 1 82 ? 12.523 28.094 -2.33 1 98 82 ARG A CA 1
ATOM 662 C C . ARG A 1 82 ? 12.625 28.984 -1.1 1 98 82 ARG A C 1
ATOM 664 O O . ARG A 1 82 ? 13.727 29.234 -0.595 1 98 82 ARG A O 1
ATOM 671 N N . LYS A 1 83 ? 11.508 29.375 -0.591 1 98.19 83 LYS A N 1
ATOM 672 C CA . LYS A 1 83 ? 11.461 30.328 0.504 1 98.19 83 LYS A CA 1
ATOM 673 C C . LYS A 1 83 ? 11.531 29.625 1.857 1 98.19 83 LYS A C 1
ATOM 675 O O . LYS A 1 83 ? 11.82 30.266 2.875 1 98.19 83 LYS A O 1
ATOM 680 N N . SER A 1 84 ? 11.219 28.344 1.875 1 98.62 84 SER A N 1
ATOM 681 C CA . SER A 1 84 ? 11.195 27.594 3.125 1 98.62 84 SER A CA 1
ATOM 682 C C . SER A 1 84 ? 12.602 27.406 3.682 1 98.62 84 SER A C 1
ATOM 684 O O . SER A 1 84 ? 13.578 27.422 2.928 1 98.62 84 SER A O 1
ATOM 686 N N . ASN A 1 85 ? 12.68 27.266 4.984 1 98.38 85 ASN A N 1
ATOM 687 C CA . ASN A 1 85 ? 13.945 26.969 5.641 1 98.38 85 ASN A CA 1
ATOM 688 C C . ASN A 1 85 ? 13.891 25.625 6.375 1 98.38 85 ASN A C 1
ATOM 690 O O . ASN A 1 85 ? 14.773 25.312 7.18 1 98.38 85 ASN A O 1
ATOM 694 N N . ILE A 1 86 ? 12.875 24.844 6.191 1 98.81 86 ILE A N 1
ATOM 695 C CA . ILE A 1 86 ? 12.695 23.578 6.883 1 98.81 86 ILE A CA 1
ATOM 696 C C . ILE A 1 86 ? 13.375 22.453 6.09 1 98.81 86 ILE A C 1
ATOM 698 O O . ILE A 1 86 ? 13.062 22.234 4.918 1 98.81 86 ILE A O 1
ATOM 702 N N . SER A 1 87 ? 14.359 21.781 6.695 1 98.81 87 SER A N 1
ATOM 703 C CA . SER A 1 87 ? 15.016 20.641 6.07 1 98.81 87 SER A CA 1
ATOM 704 C C . SER A 1 87 ? 14.141 19.391 6.16 1 98.81 87 SER A C 1
ATOM 706 O O . SER A 1 87 ? 13.164 19.359 6.906 1 98.81 87 SER A O 1
ATOM 708 N N . ILE A 1 88 ? 14.508 18.438 5.391 1 98.56 88 ILE A N 1
ATOM 709 C CA . ILE A 1 88 ? 13.773 17.172 5.414 1 98.56 88 ILE A CA 1
ATOM 710 C C . ILE A 1 88 ? 13.883 16.531 6.797 1 98.56 88 ILE A C 1
ATOM 712 O O . ILE A 1 88 ? 12.914 15.938 7.289 1 98.56 88 ILE A O 1
ATOM 716 N N . GLU A 1 89 ? 15.047 16.656 7.441 1 98.69 89 GLU A N 1
ATOM 717 C CA . GLU A 1 89 ? 15.242 16.125 8.789 1 98.69 89 GLU A CA 1
ATOM 718 C C . GLU A 1 89 ? 14.352 16.859 9.797 1 98.69 89 GLU A C 1
ATOM 720 O O . GLU A 1 89 ? 13.789 16.234 10.695 1 98.69 89 GLU A O 1
ATOM 725 N N . GLN A 1 90 ? 14.227 18.141 9.633 1 98.88 90 GLN A N 1
ATOM 726 C CA . GLN A 1 90 ? 13.352 18.922 10.5 1 98.88 90 GLN A CA 1
ATOM 727 C C . GLN A 1 90 ? 11.891 18.531 10.281 1 98.88 90 GLN A C 1
ATOM 729 O O . GLN A 1 90 ? 11.125 18.422 11.242 1 98.88 90 GLN A O 1
ATOM 734 N N . ALA A 1 91 ? 11.539 18.375 9.039 1 98.88 91 ALA A N 1
ATOM 735 C CA . ALA A 1 91 ? 10.18 17.938 8.734 1 98.88 91 ALA A CA 1
ATOM 736 C C . ALA A 1 91 ? 9.867 16.609 9.398 1 98.88 91 ALA A C 1
ATOM 738 O O . ALA A 1 91 ? 8.797 16.422 9.984 1 98.88 91 ALA A O 1
ATOM 739 N N . ASP A 1 92 ? 10.812 15.648 9.32 1 98.88 92 ASP A N 1
ATOM 740 C CA . ASP A 1 92 ? 10.68 14.352 9.969 1 98.88 92 ASP A CA 1
ATOM 741 C C . ASP A 1 92 ? 10.445 14.5 11.469 1 98.88 92 ASP A C 1
ATOM 743 O O . ASP A 1 92 ? 9.531 13.891 12.023 1 98.88 92 ASP A O 1
ATOM 747 N N . GLN A 1 93 ? 11.203 15.344 12.07 1 98.81 93 GLN A N 1
ATOM 748 C CA . GLN A 1 93 ? 11.086 15.578 13.508 1 98.81 93 GLN A CA 1
ATOM 749 C C . GLN A 1 93 ? 9.75 16.219 13.852 1 98.81 93 GLN A C 1
ATOM 751 O O . GLN A 1 93 ? 9.094 15.82 14.82 1 98.81 93 GLN A O 1
ATOM 756 N N . MET A 1 94 ? 9.344 17.203 13.094 1 98.75 94 MET A N 1
ATOM 757 C CA . MET A 1 94 ? 8.094 17.922 13.336 1 98.75 94 MET A CA 1
ATOM 758 C C . MET A 1 94 ? 6.898 16.969 13.242 1 98.75 94 MET A C 1
ATOM 760 O O . MET A 1 94 ? 6.02 16.984 14.109 1 98.75 94 MET A O 1
ATOM 764 N N . LEU A 1 95 ? 6.91 16.156 12.25 1 98.81 95 LEU A N 1
ATOM 765 C CA . LEU A 1 95 ? 5.785 15.25 12.039 1 98.81 95 LEU A CA 1
ATOM 766 C C . LEU A 1 95 ? 5.77 14.141 13.094 1 98.81 95 LEU A C 1
ATOM 768 O O . LEU A 1 95 ? 4.703 13.75 13.57 1 98.81 95 LEU A O 1
ATOM 772 N N . TYR A 1 96 ? 6.926 13.68 13.453 1 98.75 96 TYR A N 1
ATOM 773 C CA . TYR A 1 96 ? 7.051 12.688 14.508 1 98.75 96 TYR A CA 1
ATOM 774 C C . TYR A 1 96 ? 6.508 13.219 15.828 1 98.75 96 TYR A C 1
ATOM 776 O O . TYR A 1 96 ? 5.695 12.562 16.484 1 98.75 96 TYR A O 1
ATOM 784 N N . GLU A 1 97 ? 6.883 14.398 16.172 1 98.44 97 GLU A N 1
ATOM 785 C CA . GLU A 1 97 ? 6.422 15.023 17.406 1 98.44 97 GLU A CA 1
ATOM 786 C C . GLU A 1 97 ? 4.922 15.297 17.359 1 98.44 97 GLU A C 1
ATOM 788 O O . GLU A 1 97 ? 4.242 15.227 18.391 1 98.44 97 GLU A O 1
ATOM 793 N N . PHE A 1 98 ? 4.496 15.586 16.203 1 98.44 98 PHE A N 1
ATOM 794 C CA . PHE A 1 98 ? 3.084 15.898 16.031 1 98.44 98 PHE A CA 1
ATOM 795 C C . PHE A 1 98 ? 2.219 14.688 16.344 1 98.44 98 PHE A C 1
ATOM 797 O O . PHE A 1 98 ? 1.164 14.812 16.969 1 98.44 98 PHE A O 1
ATOM 804 N N . ILE A 1 99 ? 2.648 13.414 15.961 1 98.5 99 ILE A N 1
ATOM 805 C CA . ILE A 1 99 ? 1.736 12.281 16.062 1 98.5 99 ILE A CA 1
ATOM 806 C C . ILE A 1 99 ? 1.899 11.609 17.422 1 98.5 99 ILE A C 1
ATOM 808 O O . ILE A 1 99 ? 0.999 10.906 17.891 1 98.5 99 ILE A O 1
ATOM 812 N N . LYS A 1 100 ? 2.912 11.859 18.094 1 97.31 100 LYS A N 1
ATOM 813 C CA . LYS A 1 100 ? 3.312 11.141 19.297 1 97.31 100 LYS A CA 1
ATOM 814 C C . LYS A 1 100 ? 2.25 11.25 20.391 1 97.31 100 LYS A C 1
ATOM 816 O O . LYS A 1 100 ? 1.941 10.273 21.078 1 97.31 100 LYS A O 1
ATOM 821 N N . PRO A 1 101 ? 1.587 12.398 20.578 1 97.56 101 PRO A N 1
ATOM 822 C CA . PRO A 1 101 ? 0.606 12.523 21.656 1 97.56 101 PRO A CA 1
ATOM 823 C C . PRO A 1 101 ? -0.697 11.781 21.359 1 97.56 101 PRO A C 1
ATOM 825 O O . PRO A 1 101 ? -1.538 11.625 22.25 1 97.56 101 PRO A O 1
ATOM 828 N N . PHE A 1 102 ? -0.814 11.258 20.156 1 98.44 102 PHE A N 1
ATOM 829 C CA . PHE A 1 102 ? -2.104 10.703 19.75 1 98.44 102 PHE A CA 1
ATOM 830 C C . PHE A 1 102 ? -2.01 9.188 19.578 1 98.44 102 PHE A C 1
ATOM 832 O O . PHE A 1 102 ? -3.029 8.5 19.531 1 98.44 102 PHE A O 1
ATOM 839 N N . THR A 1 103 ? -0.77 8.695 19.375 1 98.44 103 THR A N 1
ATOM 840 C CA . THR A 1 103 ? -0.653 7.32 18.906 1 98.44 103 THR A CA 1
ATOM 841 C C . THR A 1 103 ? 0.439 6.57 19.656 1 98.44 103 THR A C 1
ATOM 843 O O . THR A 1 103 ? 1.502 7.129 19.938 1 98.44 103 THR A O 1
ATOM 846 N N . PRO A 1 104 ? 0.21 5.316 20.016 1 98.19 104 PRO A N 1
ATOM 847 C CA . PRO A 1 104 ? 1.291 4.484 20.547 1 98.19 104 PRO A CA 1
ATOM 848 C C . PRO A 1 104 ? 2.287 4.051 19.484 1 98.19 104 PRO A C 1
ATOM 850 O O . PRO A 1 104 ? 1.896 3.791 18.344 1 98.19 104 PRO A O 1
ATOM 853 N N . LYS A 1 105 ? 3.545 3.941 19.875 1 98.12 105 LYS A N 1
ATOM 854 C CA . LYS A 1 105 ? 4.602 3.549 18.953 1 98.12 105 LYS A CA 1
ATOM 855 C C . LYS A 1 105 ? 4.301 2.195 18.312 1 98.12 105 LYS A C 1
ATOM 857 O O . LYS A 1 105 ? 3.967 1.236 19 1 98.12 105 LYS A O 1
ATOM 862 N N . GLY A 1 106 ? 4.32 2.156 17 1 98.38 106 GLY A N 1
ATOM 863 C CA . GLY A 1 106 ? 4.262 0.911 16.266 1 98.38 106 GLY A CA 1
ATOM 864 C C . GLY A 1 106 ? 2.848 0.381 16.094 1 98.38 106 GLY A C 1
ATOM 865 O O . GLY A 1 106 ? 2.652 -0.757 15.664 1 98.38 106 GLY A O 1
ATOM 866 N N . VAL A 1 107 ? 1.809 1.183 16.375 1 98.38 107 VAL A N 1
ATOM 867 C CA . VAL A 1 107 ? 0.479 0.595 16.484 1 98.38 107 VAL A CA 1
ATOM 868 C C . VAL A 1 107 ? -0.445 1.191 15.43 1 98.38 107 VAL A C 1
ATOM 870 O O . VAL A 1 107 ? -1.113 0.459 14.695 1 98.38 107 VAL A O 1
ATOM 873 N N . CYS A 1 108 ? -0.481 2.51 15.297 1 98.81 108 CYS A N 1
ATOM 874 C CA . CYS A 1 108 ? -1.441 3.178 14.422 1 98.81 108 CYS A CA 1
ATOM 875 C C . CYS A 1 108 ? -0.951 3.191 12.977 1 98.81 108 CYS A C 1
ATOM 877 O O . CYS A 1 108 ? 0.224 3.459 12.719 1 98.81 108 CYS A O 1
ATOM 879 N N . PRO A 1 109 ? -1.791 2.857 12.055 1 98.88 109 PRO A N 1
ATOM 880 C CA . PRO A 1 109 ? -1.403 2.748 10.648 1 98.88 109 PRO A CA 1
ATOM 881 C C . PRO A 1 109 ? -1.332 4.102 9.953 1 98.88 109 PRO A C 1
ATOM 883 O O . PRO A 1 109 ? -1.974 5.062 10.391 1 98.88 109 PRO A O 1
ATOM 886 N N . LEU A 1 110 ? -0.503 4.188 8.922 1 98.94 110 LEU A N 1
ATOM 887 C CA . LEU A 1 110 ? -0.521 5.25 7.926 1 98.94 110 LEU A CA 1
ATOM 888 C C . LEU A 1 110 ? -1.675 5.059 6.949 1 98.94 110 LEU A C 1
ATOM 890 O O . LEU A 1 110 ? -1.94 3.939 6.508 1 98.94 110 LEU A O 1
ATOM 894 N N . ALA A 1 111 ? -2.389 6.121 6.605 1 98.94 111 ALA A N 1
ATOM 895 C CA . ALA A 1 111 ? -3.551 6.031 5.727 1 98.94 111 ALA A CA 1
ATOM 896 C C . ALA A 1 111 ? -3.496 7.098 4.637 1 98.94 111 ALA A C 1
ATOM 898 O O . ALA A 1 111 ? -2.877 8.148 4.816 1 98.94 111 ALA A O 1
ATOM 899 N N . GLY A 1 112 ? -4.156 6.91 3.529 1 98.75 112 GLY A N 1
ATOM 900 C CA . GLY A 1 112 ? -4.25 7.801 2.385 1 98.75 112 GLY A CA 1
ATOM 901 C C . GLY A 1 112 ? -4.66 7.09 1.108 1 98.75 112 GLY A C 1
ATOM 902 O O . GLY A 1 112 ? -5.027 5.914 1.139 1 98.75 112 GLY A O 1
ATOM 903 N N . ASN A 1 113 ? -4.68 7.773 0.01 1 97.88 113 ASN A N 1
ATOM 904 C CA . ASN A 1 113 ? -4.887 7.199 -1.316 1 97.88 113 ASN A CA 1
ATOM 905 C C . ASN A 1 113 ? -3.566 6.832 -1.983 1 97.88 113 ASN A C 1
ATOM 907 O O . ASN A 1 113 ? -2.676 7.676 -2.109 1 97.88 113 ASN A O 1
ATOM 911 N N . SER A 1 114 ? -3.488 5.531 -2.441 1 97.69 114 SER A N 1
ATOM 912 C CA . SER A 1 114 ? -2.229 5.039 -2.992 1 97.69 114 SER A CA 1
ATOM 913 C C . SER A 1 114 ? -1.057 5.375 -2.076 1 97.69 114 SER A C 1
ATOM 915 O O . SER A 1 114 ? -0.031 5.883 -2.533 1 97.69 114 SER A O 1
ATOM 917 N N . ILE A 1 115 ? -1.248 5.125 -0.785 1 98.56 115 ILE A N 1
ATOM 918 C CA . ILE A 1 115 ? -0.429 5.637 0.308 1 98.56 115 ILE A CA 1
ATOM 919 C C . ILE A 1 115 ? 0.896 4.883 0.357 1 98.56 115 ILE A C 1
ATOM 921 O O . ILE A 1 115 ? 1.839 5.312 1.027 1 98.56 115 ILE A O 1
ATOM 925 N N . TYR A 1 116 ? 1.004 3.764 -0.392 1 98 116 TYR A N 1
ATOM 926 C CA . TYR A 1 116 ? 2.234 2.98 -0.388 1 98 116 TYR A CA 1
ATOM 927 C C . TYR A 1 116 ? 3.396 3.787 -0.958 1 98 116 TYR A C 1
ATOM 929 O O . TYR A 1 116 ? 4.543 3.615 -0.54 1 98 116 TYR A O 1
ATOM 937 N N . MET A 1 117 ? 3.09 4.691 -1.898 1 97.06 117 MET A N 1
ATOM 938 C CA . MET A 1 117 ? 4.145 5.523 -2.467 1 97.06 117 MET A CA 1
ATOM 939 C C . MET A 1 117 ? 4.703 6.484 -1.421 1 97.06 117 MET A C 1
ATOM 941 O O . MET A 1 117 ? 5.918 6.605 -1.266 1 97.06 117 MET A O 1
ATOM 945 N N . ASP A 1 118 ? 3.807 7.137 -0.701 1 98.44 118 ASP A N 1
ATOM 946 C CA . ASP A 1 118 ? 4.25 7.996 0.391 1 98.44 118 ASP A CA 1
ATOM 947 C C . ASP A 1 118 ? 5.086 7.215 1.403 1 98.44 118 ASP A C 1
ATOM 949 O O . ASP A 1 118 ? 6.113 7.703 1.874 1 98.44 118 ASP A O 1
ATOM 953 N N . ARG A 1 119 ? 4.617 6.008 1.714 1 98.31 119 ARG A N 1
ATOM 954 C CA . ARG A 1 119 ? 5.328 5.176 2.68 1 98.31 119 ARG A CA 1
ATOM 955 C C . ARG A 1 119 ? 6.754 4.891 2.213 1 98.31 119 ARG A C 1
ATOM 957 O O . ARG A 1 119 ? 7.688 4.891 3.016 1 98.31 119 ARG A O 1
ATOM 964 N N . ALA A 1 120 ? 6.906 4.613 0.928 1 96.44 120 ALA A N 1
ATOM 965 C CA . ALA A 1 120 ? 8.242 4.359 0.39 1 96.44 120 ALA A CA 1
ATOM 966 C C . ALA A 1 120 ? 9.156 5.559 0.604 1 96.44 120 ALA A C 1
ATOM 968 O O . ALA A 1 120 ? 10.32 5.402 0.991 1 96.44 120 ALA A O 1
ATOM 969 N N . PHE A 1 121 ? 8.641 6.781 0.409 1 98.12 121 PHE A N 1
ATOM 970 C CA . PHE A 1 121 ? 9.422 7.992 0.621 1 98.12 121 PHE A CA 1
ATOM 971 C C . PHE A 1 121 ? 9.688 8.211 2.105 1 98.12 121 PHE A C 1
ATOM 973 O O . PHE A 1 121 ? 10.789 8.625 2.49 1 98.12 121 PHE A O 1
ATOM 980 N N . ILE A 1 122 ? 8.68 7.965 2.934 1 98.69 122 ILE A N 1
ATOM 981 C CA . ILE A 1 122 ? 8.828 8.125 4.375 1 98.69 122 ILE A CA 1
ATOM 982 C C . ILE A 1 122 ? 9.945 7.223 4.883 1 98.69 122 ILE A C 1
ATOM 984 O O . ILE A 1 122 ? 10.805 7.656 5.656 1 98.69 122 ILE A O 1
ATOM 988 N N . ARG A 1 123 ? 9.969 6 4.434 1 96.75 123 ARG A N 1
ATOM 989 C CA . ARG A 1 123 ? 10.977 5.031 4.863 1 96.75 123 ARG A CA 1
ATOM 990 C C . ARG A 1 123 ? 12.383 5.535 4.566 1 96.75 123 ARG A C 1
ATOM 992 O O . ARG A 1 123 ? 13.305 5.324 5.355 1 96.75 123 ARG A O 1
ATOM 999 N N . LYS A 1 124 ? 12.508 6.18 3.508 1 96.25 124 LYS A N 1
ATOM 1000 C CA . LYS A 1 124 ? 13.828 6.645 3.094 1 96.25 124 LYS A CA 1
ATOM 1001 C C . LYS A 1 124 ? 14.188 7.961 3.777 1 96.25 124 LYS A C 1
ATOM 1003 O O . LYS A 1 124 ? 15.32 8.141 4.23 1 96.25 124 LYS A O 1
ATOM 1008 N N . TYR A 1 125 ? 13.227 8.914 3.969 1 98.25 125 TYR A N 1
ATOM 1009 C CA . TYR A 1 125 ? 13.586 10.297 4.246 1 98.25 125 TYR A CA 1
ATOM 1010 C C . TYR A 1 125 ? 13.125 10.711 5.637 1 98.25 125 TYR A C 1
ATOM 1012 O O . TYR A 1 125 ? 13.562 11.734 6.164 1 98.25 125 TYR A O 1
ATOM 1020 N N . MET A 1 126 ? 12.203 9.945 6.215 1 98.62 126 MET A N 1
ATOM 1021 C CA . MET A 1 126 ? 11.625 10.328 7.504 1 98.62 126 MET A CA 1
ATOM 1022 C C . MET A 1 126 ? 11.641 9.156 8.477 1 98.62 126 MET A C 1
ATOM 1024 O O . MET A 1 126 ? 10.586 8.695 8.922 1 98.62 126 MET A O 1
ATOM 1028 N N . PRO A 1 127 ? 12.828 8.734 8.891 1 98.31 127 PRO A N 1
ATOM 1029 C CA . PRO A 1 127 ? 12.969 7.523 9.711 1 98.31 127 PRO A CA 1
ATOM 1030 C C . PRO A 1 127 ? 12.305 7.652 11.078 1 98.31 127 PRO A C 1
ATOM 1032 O O . PRO A 1 127 ? 11.836 6.656 11.633 1 98.31 127 PRO A O 1
ATOM 1035 N N . LYS A 1 128 ? 12.227 8.836 11.719 1 98.69 128 LYS A N 1
ATOM 1036 C CA . LYS A 1 128 ? 11.562 8.992 13.016 1 98.69 128 LYS A CA 1
ATOM 1037 C C . LYS A 1 128 ? 10.07 8.719 12.898 1 98.69 128 LYS A C 1
ATOM 1039 O O . LYS A 1 128 ? 9.508 7.973 13.703 1 98.69 128 LYS A O 1
ATOM 1044 N N . LEU A 1 129 ? 9.484 9.32 11.867 1 98.81 129 LEU A N 1
ATOM 1045 C CA . LEU A 1 129 ? 8.07 9.078 11.617 1 98.81 129 LEU A CA 1
ATOM 1046 C C . LEU A 1 129 ? 7.824 7.602 11.297 1 98.81 129 LEU A C 1
ATOM 1048 O O . LEU A 1 129 ? 6.918 6.984 11.867 1 98.81 129 LEU A O 1
ATOM 1052 N N . GLU A 1 130 ? 8.648 7.051 10.453 1 98.5 130 GLU A N 1
ATOM 1053 C CA . GLU A 1 130 ? 8.531 5.66 10.016 1 98.5 130 GLU A CA 1
ATOM 1054 C C . GLU A 1 130 ? 8.539 4.707 11.203 1 98.5 130 GLU A C 1
ATOM 1056 O O . GLU A 1 130 ? 7.711 3.793 11.281 1 98.5 130 GLU A O 1
ATOM 1061 N N . ASN A 1 131 ? 9.398 4.91 12.125 1 98.06 131 ASN A N 1
ATOM 1062 C CA . ASN A 1 131 ? 9.625 3.984 13.227 1 98.06 131 ASN A CA 1
ATOM 1063 C C . ASN A 1 131 ? 8.484 4.043 14.25 1 98.06 131 ASN A C 1
ATOM 1065 O O . ASN A 1 131 ? 8.391 3.184 15.125 1 98.06 131 ASN A O 1
ATOM 1069 N N . HIS A 1 132 ? 7.645 5.074 14.148 1 98.69 132 HIS A N 1
ATOM 1070 C CA . HIS A 1 132 ? 6.547 5.23 15.094 1 98.69 132 HIS A CA 1
ATOM 1071 C C . HIS A 1 132 ? 5.262 4.613 14.555 1 98.69 132 HIS A C 1
ATOM 1073 O O . HIS A 1 132 ? 4.316 4.371 15.305 1 98.69 132 HIS A O 1
ATOM 1079 N N . LEU A 1 133 ? 5.25 4.328 13.305 1 98.75 133 LEU A N 1
ATOM 1080 C CA . LEU A 1 133 ? 4.035 3.871 12.633 1 98.75 133 LEU A CA 1
ATOM 1081 C C . LEU A 1 133 ? 3.99 2.348 12.57 1 98.75 133 LEU A C 1
ATOM 1083 O O . LEU A 1 133 ? 5.035 1.692 12.539 1 98.75 133 LEU A O 1
ATOM 1087 N N . SER A 1 134 ? 2.732 1.841 12.555 1 98.56 134 SER A N 1
ATOM 1088 C CA . SER A 1 134 ? 2.545 0.439 12.188 1 98.56 134 SER A CA 1
ATOM 1089 C C . SER A 1 134 ? 3.033 0.165 10.773 1 98.56 134 SER A C 1
ATOM 1091 O O . SER A 1 134 ? 3.012 1.055 9.922 1 98.56 134 SER A O 1
ATOM 1093 N N . TYR A 1 135 ? 3.469 -1.089 10.516 1 97.25 135 TYR A N 1
ATOM 1094 C CA . TYR A 1 135 ? 3.846 -1.46 9.156 1 97.25 135 TYR A CA 1
ATOM 1095 C C . TYR A 1 135 ? 2.621 -1.535 8.258 1 97.25 135 TYR A C 1
ATOM 1097 O O . TYR A 1 135 ? 2.748 -1.537 7.027 1 97.25 135 TYR A O 1
ATOM 1105 N N . ARG A 1 136 ? 1.427 -1.602 8.828 1 98.25 136 ARG A N 1
ATOM 1106 C CA . ARG A 1 136 ? 0.179 -1.698 8.078 1 98.25 136 ARG A CA 1
ATOM 1107 C C . ARG A 1 136 ? -0.21 -0.347 7.484 1 98.25 136 ARG A C 1
ATOM 1109 O O . ARG A 1 136 ? 0.181 0.7 8.008 1 98.25 136 ARG A O 1
ATOM 1116 N N . LEU A 1 137 ? -0.949 -0.415 6.402 1 98.81 137 LEU A N 1
ATOM 1117 C CA . LEU A 1 137 ? -1.52 0.766 5.766 1 98.81 137 LEU A CA 1
ATOM 1118 C C . LEU A 1 137 ? -3.041 0.682 5.73 1 98.81 137 LEU A C 1
ATOM 1120 O O . LEU A 1 137 ? -3.609 -0.412 5.777 1 98.81 137 LEU A O 1
ATOM 1124 N N . ILE A 1 138 ? -3.674 1.767 5.746 1 98.81 138 ILE A N 1
ATOM 1125 C CA . ILE A 1 138 ? -5.039 1.899 5.254 1 98.81 138 ILE A CA 1
ATOM 1126 C C . ILE A 1 138 ? -5.043 2.672 3.938 1 98.81 138 ILE A C 1
ATOM 1128 O O . ILE A 1 138 ? -4.934 3.9 3.93 1 98.81 138 ILE A O 1
ATOM 1132 N N . ASP A 1 139 ? -5.145 1.905 2.896 1 98.81 139 ASP A N 1
ATOM 1133 C CA . ASP A 1 139 ? -5.156 2.48 1.555 1 98.81 139 ASP A CA 1
ATOM 1134 C C . ASP A 1 139 ? -6.582 2.643 1.036 1 98.81 139 ASP A C 1
ATOM 1136 O O . ASP A 1 139 ? -7.207 1.67 0.607 1 98.81 139 ASP A O 1
ATOM 1140 N N . VAL A 1 140 ? -7.062 3.877 0.939 1 98.44 140 VAL A N 1
ATOM 1141 C CA . VAL A 1 140 ? -8.43 4.18 0.514 1 98.44 140 VAL A CA 1
ATOM 1142 C C . VAL A 1 140 ? -8.633 3.711 -0.925 1 98.44 140 VAL A C 1
ATOM 1144 O O . VAL A 1 140 ? -9.727 3.256 -1.285 1 98.44 140 VAL A O 1
ATOM 1147 N N . SER A 1 141 ? -7.582 3.752 -1.721 1 98 141 SER A N 1
ATOM 1148 C CA . SER A 1 141 ? -7.688 3.334 -3.115 1 98 141 SER A CA 1
ATOM 1149 C C . SER A 1 141 ? -8 1.845 -3.225 1 98 141 SER A C 1
ATOM 1151 O O . SER A 1 141 ? -8.516 1.388 -4.246 1 98 141 SER A O 1
ATOM 1153 N N . SER A 1 142 ? -7.645 1.028 -2.203 1 98.31 142 SER A N 1
ATOM 1154 C CA . SER A 1 142 ? -8.07 -0.366 -2.191 1 98.31 142 SER A CA 1
ATOM 1155 C C . SER A 1 142 ? -9.594 -0.477 -2.246 1 98.31 142 SER A C 1
ATOM 1157 O O . SER A 1 142 ? -10.133 -1.276 -3.01 1 98.31 142 SER A O 1
ATOM 1159 N N . LEU A 1 143 ? -10.266 0.358 -1.432 1 97.31 143 LEU A N 1
ATOM 1160 C CA . LEU A 1 143 ? -11.727 0.361 -1.436 1 97.31 143 LEU A CA 1
ATOM 1161 C C . LEU A 1 143 ? -12.266 0.866 -2.77 1 97.31 143 LEU A C 1
ATOM 1163 O O . LEU A 1 143 ? -13.242 0.329 -3.293 1 97.31 143 LEU A O 1
ATOM 1167 N N . LYS A 1 144 ? -11.625 1.882 -3.305 1 96.75 144 LYS A N 1
ATOM 1168 C CA . LYS A 1 144 ? -12.031 2.396 -4.609 1 96.75 144 LYS A CA 1
ATOM 1169 C C . LYS A 1 144 ? -12 1.298 -5.668 1 96.75 144 LYS A C 1
ATOM 1171 O O . LYS A 1 144 ? -12.953 1.146 -6.438 1 96.75 144 LYS A O 1
ATOM 1176 N N . GLU A 1 145 ? -10.938 0.497 -5.68 1 98 145 GLU A N 1
ATOM 1177 C CA . GLU A 1 145 ? -10.797 -0.59 -6.645 1 98 145 GLU A CA 1
ATOM 1178 C C . GLU A 1 145 ? -11.859 -1.663 -6.43 1 98 145 GLU A C 1
ATOM 1180 O O . GLU A 1 145 ? -12.406 -2.207 -7.391 1 98 145 GLU A O 1
ATOM 1185 N N . LEU A 1 146 ? -12.133 -1.928 -5.191 1 97.88 146 LEU A N 1
ATOM 1186 C CA . LEU A 1 146 ? -13.125 -2.951 -4.883 1 97.88 146 LEU A CA 1
ATOM 1187 C C . LEU A 1 146 ? -14.523 -2.48 -5.258 1 97.88 146 LEU A C 1
ATOM 1189 O O . LEU A 1 146 ? -15.305 -3.234 -5.844 1 97.88 146 LEU A O 1
ATOM 1193 N N . PHE A 1 147 ? -14.852 -1.231 -4.949 1 96.5 147 PHE A N 1
ATOM 1194 C CA . PHE A 1 147 ? -16.156 -0.689 -5.285 1 96.5 147 PHE A CA 1
ATOM 1195 C C . PHE A 1 147 ? -16.359 -0.632 -6.797 1 96.5 147 PHE A C 1
ATOM 1197 O O . PHE A 1 147 ? -17.453 -0.892 -7.297 1 96.5 147 PHE A O 1
ATOM 1204 N N . LYS A 1 148 ? -15.32 -0.267 -7.516 1 96.56 148 LYS A N 1
ATOM 1205 C CA . LYS A 1 148 ? -15.375 -0.249 -8.977 1 96.56 148 LYS A CA 1
ATOM 1206 C C . LYS A 1 148 ? -15.789 -1.611 -9.523 1 96.56 148 LYS A C 1
ATOM 1208 O O . LYS A 1 148 ? -16.469 -1.691 -10.547 1 96.56 148 LYS A O 1
ATOM 1213 N N . ARG A 1 149 ? -15.461 -2.664 -8.852 1 97.31 149 ARG A N 1
ATOM 1214 C CA . ARG A 1 149 ? -15.688 -4.031 -9.312 1 97.31 149 ARG A CA 1
ATOM 1215 C C . ARG A 1 149 ? -17.031 -4.555 -8.805 1 97.31 149 ARG A C 1
ATOM 1217 O O . ARG A 1 149 ? -17.766 -5.211 -9.547 1 97.31 149 ARG A O 1
ATOM 1224 N N . TRP A 1 150 ? -17.391 -4.16 -7.586 1 96.44 150 TRP A N 1
ATOM 1225 C CA . TRP A 1 150 ? -18.5 -4.844 -6.926 1 96.44 150 TRP A CA 1
ATOM 1226 C C . TRP A 1 150 ? -19.734 -3.953 -6.863 1 96.44 150 TRP A C 1
ATOM 1228 O O . TRP A 1 150 ? -20.859 -4.449 -6.785 1 96.44 150 TRP A O 1
ATOM 1238 N N . LYS A 1 151 ? -19.531 -2.654 -6.781 1 94.88 151 LYS A N 1
ATOM 1239 C CA . LYS A 1 151 ? -20.609 -1.673 -6.723 1 94.88 151 LYS A CA 1
ATOM 1240 C C . LYS A 1 151 ? -20.281 -0.437 -7.555 1 94.88 151 LYS A C 1
ATOM 1242 O O . LYS A 1 151 ? -20.219 0.675 -7.023 1 94.88 151 LYS A O 1
ATOM 1247 N N . PRO A 1 152 ? -20.172 -0.658 -8.859 1 94.69 152 PRO A N 1
ATOM 1248 C CA . PRO A 1 152 ? -19.734 0.457 -9.703 1 94.69 152 PRO A CA 1
ATOM 1249 C C . PRO A 1 152 ? -20.672 1.662 -9.617 1 94.69 152 PRO A C 1
ATOM 1251 O O . PRO A 1 152 ? -20.234 2.805 -9.75 1 94.69 152 PRO A O 1
ATOM 1254 N N . GLU A 1 153 ? -21.922 1.456 -9.336 1 93.62 153 GLU A N 1
ATOM 1255 C CA . GLU A 1 153 ? -22.891 2.547 -9.219 1 93.62 153 GLU A CA 1
ATOM 1256 C C . GLU A 1 153 ? -22.562 3.443 -8.023 1 93.62 153 GLU A C 1
ATOM 1258 O O . GLU A 1 153 ? -22.797 4.652 -8.07 1 93.62 153 GLU A O 1
ATOM 1263 N N . LEU A 1 154 ? -21.984 2.877 -7.023 1 91.5 154 LEU A N 1
ATOM 1264 C CA . LEU A 1 154 ? -21.609 3.645 -5.844 1 91.5 154 LEU A CA 1
ATOM 1265 C C . LEU A 1 154 ? -20.219 4.262 -6.027 1 91.5 154 LEU A C 1
ATOM 1267 O O . LEU A 1 154 ? -19.969 5.375 -5.555 1 91.5 154 LEU A O 1
ATOM 1271 N N . ALA A 1 155 ? -19.359 3.496 -6.688 1 91.25 155 ALA A N 1
ATOM 1272 C CA . ALA A 1 155 ? -18.016 4.02 -6.945 1 91.25 155 ALA A CA 1
ATOM 1273 C C . ALA A 1 155 ? -18.094 5.359 -7.676 1 91.25 155 ALA A C 1
ATOM 1275 O O . ALA A 1 155 ? -17.312 6.266 -7.387 1 91.25 155 ALA A O 1
ATOM 1276 N N . ASN A 1 156 ? -19.047 5.523 -8.516 1 90.62 156 ASN A N 1
ATOM 1277 C CA . ASN A 1 156 ? -19.203 6.727 -9.328 1 90.62 156 ASN A CA 1
ATOM 1278 C C . ASN A 1 156 ? -19.75 7.887 -8.508 1 90.62 156 ASN A C 1
ATOM 1280 O O . ASN A 1 156 ? -19.703 9.039 -8.945 1 90.62 156 ASN A O 1
ATOM 1284 N N . LYS A 1 157 ? -20.219 7.617 -7.316 1 92.44 157 LYS A N 1
ATOM 1285 C CA . LYS A 1 157 ? -20.828 8.641 -6.469 1 92.44 157 LYS A CA 1
ATOM 1286 C C . LYS A 1 157 ? -19.859 9.109 -5.391 1 92.44 157 LYS A C 1
ATOM 1288 O O . LYS A 1 157 ? -20.203 9.977 -4.578 1 92.44 157 LYS A O 1
ATOM 1293 N N . ALA A 1 158 ? -18.688 8.477 -5.375 1 92.75 158 ALA A N 1
ATOM 1294 C CA . ALA A 1 158 ? -17.688 8.938 -4.414 1 92.75 158 ALA A CA 1
ATOM 1295 C C . ALA A 1 158 ? -17.359 10.414 -4.625 1 92.75 158 ALA A C 1
ATOM 1297 O O . ALA A 1 158 ? -17.359 10.898 -5.762 1 92.75 158 ALA A O 1
ATOM 1298 N N . PRO A 1 159 ? -17.031 11.133 -3.539 1 91.56 159 PRO A N 1
ATOM 1299 C CA . PRO A 1 159 ? -16.734 12.562 -3.682 1 91.56 159 PRO A CA 1
ATOM 1300 C C . PRO A 1 159 ? -15.562 12.82 -4.633 1 91.56 159 PRO A C 1
ATOM 1302 O O . PRO A 1 159 ? -14.594 12.062 -4.648 1 91.56 159 PRO A O 1
ATOM 1305 N N . LYS A 1 160 ? -15.773 13.812 -5.336 1 88.5 160 LYS A N 1
ATOM 1306 C CA . LYS A 1 160 ? -14.711 14.203 -6.258 1 88.5 160 LYS A CA 1
ATOM 1307 C C . LYS A 1 160 ? -13.562 14.875 -5.512 1 88.5 160 LYS A C 1
ATOM 1309 O O . LYS A 1 160 ? -13.781 15.648 -4.586 1 88.5 160 LYS A O 1
ATOM 1314 N N . LYS A 1 161 ? -12.406 14.555 -5.945 1 88.56 161 LYS A N 1
ATOM 1315 C CA . LYS A 1 161 ? -11.219 15.156 -5.344 1 88.56 161 LYS A CA 1
ATOM 1316 C C . LYS A 1 161 ? -11.055 16.609 -5.777 1 88.56 161 LYS A C 1
ATOM 1318 O O . LYS A 1 161 ? -11.344 16.953 -6.926 1 88.56 161 LYS A O 1
ATOM 1323 N N . SER A 1 162 ? -10.594 17.453 -4.879 1 85.06 162 SER A N 1
ATOM 1324 C CA . SER A 1 162 ? -10.383 18.859 -5.172 1 85.06 162 SER A CA 1
ATOM 1325 C C . SER A 1 162 ? -9.188 19.062 -6.098 1 85.06 162 SER A C 1
ATOM 1327 O O . SER A 1 162 ? -9.117 20.062 -6.824 1 85.06 162 SER A O 1
ATOM 1329 N N . LEU A 1 163 ? -8.25 18.125 -6.086 1 80.56 163 LEU A N 1
ATOM 1330 C CA . LEU A 1 163 ? -7.07 18.094 -6.941 1 80.56 163 LEU A CA 1
ATOM 1331 C C . LEU A 1 163 ? -6.234 19.359 -6.75 1 80.56 163 LEU A C 1
ATOM 1333 O O . LEU A 1 163 ? -5.801 19.969 -7.727 1 80.56 163 LEU A O 1
ATOM 1337 N N . GLN A 1 164 ? -6.137 19.828 -5.555 1 83.31 164 GLN A N 1
ATOM 1338 C CA . GLN A 1 164 ? -5.363 21.031 -5.262 1 83.31 164 GLN A CA 1
ATOM 1339 C C . GLN A 1 164 ? -3.869 20.734 -5.215 1 83.31 164 GLN A C 1
ATOM 1341 O O . GLN A 1 164 ? -3.045 21.641 -5.312 1 83.31 164 GLN A O 1
ATOM 1346 N N . HIS A 1 165 ? -3.6 19.484 -5.105 1 86.44 165 HIS A N 1
ATOM 1347 C CA . HIS A 1 165 ? -2.223 19 -5.051 1 86.44 165 HIS A CA 1
ATOM 1348 C C . HIS A 1 165 ? -1.441 19.703 -3.941 1 86.44 165 HIS A C 1
ATOM 1350 O O . HIS A 1 165 ? -0.297 20.109 -4.148 1 86.44 165 HIS A O 1
ATOM 1356 N N . ARG A 1 166 ? -2.141 20.016 -2.912 1 92.88 166 ARG A N 1
ATOM 1357 C CA . ARG A 1 166 ? -1.568 20.391 -1.623 1 92.88 166 ARG A CA 1
ATOM 1358 C C . ARG A 1 166 ? -1.85 19.328 -0.571 1 92.88 166 ARG A C 1
ATOM 1360 O O . ARG A 1 166 ? -2.936 18.75 -0.545 1 92.88 166 ARG A O 1
ATOM 1367 N N . ALA A 1 167 ? -0.91 19.125 0.263 1 95.31 167 ALA A N 1
ATOM 1368 C CA . ALA A 1 167 ? -0.881 17.922 1.09 1 95.31 167 ALA A CA 1
ATOM 1369 C C . ALA A 1 167 ? -2.113 17.844 1.987 1 95.31 167 ALA A C 1
ATOM 1371 O O . ALA A 1 167 ? -2.85 16.859 1.956 1 95.31 167 ALA A O 1
ATOM 1372 N N . LEU A 1 168 ? -2.422 18.906 2.707 1 96.81 168 LEU A N 1
ATOM 1373 C CA . LEU A 1 168 ? -3.533 18.875 3.652 1 96.81 168 LEU A CA 1
ATOM 1374 C C . LEU A 1 168 ? -4.859 18.703 2.926 1 96.81 168 LEU A C 1
ATOM 1376 O O . LEU A 1 168 ? -5.723 17.938 3.377 1 96.81 168 LEU A O 1
ATOM 1380 N N . ASP A 1 169 ? -5.02 19.375 1.812 1 95.62 169 ASP A N 1
ATOM 1381 C CA . ASP A 1 169 ? -6.25 19.281 1.03 1 95.62 169 ASP A CA 1
ATOM 1382 C C . ASP A 1 169 ? -6.441 17.859 0.503 1 95.62 169 ASP A C 1
ATOM 1384 O O . ASP A 1 169 ? -7.555 17.328 0.537 1 95.62 169 ASP A O 1
ATOM 1388 N N . ASP A 1 170 ? -5.402 17.312 0.032 1 96.56 170 ASP A N 1
ATOM 1389 C CA . ASP A 1 170 ? -5.48 15.961 -0.509 1 96.56 170 ASP A CA 1
ATOM 1390 C C . ASP A 1 170 ? -5.82 14.953 0.584 1 96.56 170 ASP A C 1
ATOM 1392 O O . ASP A 1 170 ? -6.508 13.961 0.329 1 96.56 170 ASP A O 1
ATOM 1396 N N . ILE A 1 171 ? -5.309 15.156 1.82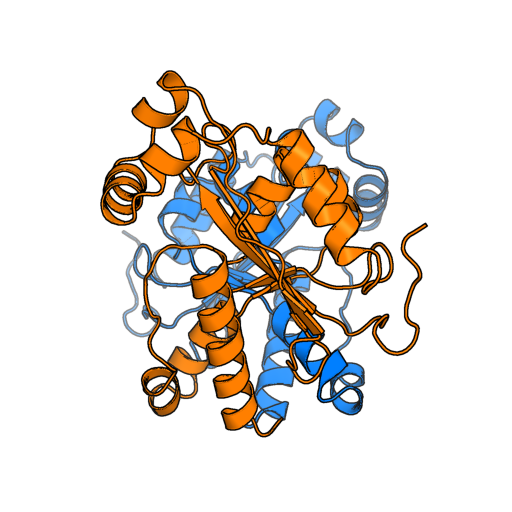9 1 98.5 171 ILE A N 1
ATOM 1397 C CA . ILE A 1 171 ? -5.656 14.289 2.949 1 98.5 171 ILE A CA 1
ATOM 1398 C C . ILE A 1 171 ? -7.152 14.391 3.236 1 98.5 171 ILE A C 1
ATOM 1400 O O . ILE A 1 171 ? -7.832 13.375 3.41 1 98.5 171 ILE A O 1
ATOM 1404 N N . LYS A 1 172 ? -7.645 15.602 3.277 1 97.81 172 LYS A N 1
ATOM 1405 C CA . LYS A 1 172 ? -9.07 15.805 3.547 1 97.81 172 LYS A CA 1
ATOM 1406 C C . LYS A 1 172 ? -9.93 15.094 2.508 1 97.81 172 LYS A C 1
ATOM 1408 O O . LYS A 1 172 ? -10.945 14.492 2.848 1 97.81 172 LYS A O 1
ATOM 1413 N N . ASP A 1 173 ? -9.508 15.164 1.26 1 97.62 173 ASP A N 1
ATOM 1414 C CA . ASP A 1 173 ? -10.203 14.43 0.204 1 97.62 173 ASP A CA 1
ATOM 1415 C C . ASP A 1 173 ? -10.227 12.93 0.495 1 97.62 173 ASP A C 1
ATOM 1417 O O . ASP A 1 173 ? -11.242 12.273 0.306 1 97.62 173 ASP A O 1
ATOM 1421 N N . SER A 1 174 ? -9.086 12.375 0.938 1 98.19 174 SER A N 1
ATOM 1422 C CA . SER A 1 174 ? -8.977 10.945 1.233 1 98.19 174 SER A CA 1
ATOM 1423 C C . SER A 1 174 ? -9.891 10.555 2.393 1 98.19 174 SER A C 1
ATOM 1425 O O . SER A 1 174 ? -10.562 9.523 2.34 1 98.19 174 SER A O 1
ATOM 1427 N N . VAL A 1 175 ? -9.906 11.406 3.426 1 98.56 175 VAL A N 1
ATOM 1428 C CA . VAL A 1 175 ? -10.75 11.141 4.586 1 98.56 175 VAL A CA 1
ATOM 1429 C C . VAL A 1 175 ? -12.219 11.133 4.164 1 98.56 175 VAL A C 1
ATOM 1431 O O . VAL A 1 175 ? -12.969 10.227 4.531 1 98.56 175 VAL A O 1
ATOM 1434 N N . GLN A 1 176 ? -12.586 12.109 3.344 1 97.75 176 GLN A N 1
ATOM 1435 C CA . GLN A 1 176 ? -13.969 12.195 2.885 1 97.75 176 GLN A CA 1
ATOM 1436 C C . GLN A 1 176 ? -14.344 10.984 2.035 1 97.75 176 GLN A C 1
ATOM 1438 O O . GLN A 1 176 ? -15.461 10.469 2.137 1 97.75 176 GLN A O 1
ATOM 1443 N N . GLU A 1 177 ? -13.438 10.594 1.238 1 97.69 177 GLU A N 1
ATOM 1444 C CA . GLU A 1 177 ? -13.688 9.422 0.404 1 97.69 177 GLU A CA 1
ATOM 1445 C C . GLU A 1 177 ? -13.898 8.172 1.256 1 97.69 177 GLU A C 1
ATOM 1447 O O . GLU A 1 177 ? -14.812 7.383 0.99 1 97.69 177 GLU A O 1
ATOM 1452 N N . LEU A 1 178 ? -13.07 7.965 2.305 1 98.31 178 LEU A N 1
ATOM 1453 C CA . LEU A 1 178 ? -13.25 6.801 3.166 1 98.31 178 LEU A CA 1
ATOM 1454 C C . LEU A 1 178 ? -14.562 6.883 3.928 1 98.31 178 LEU A C 1
ATOM 1456 O O . LEU A 1 178 ? -15.242 5.871 4.113 1 98.31 178 LEU A O 1
ATOM 1460 N N . LYS A 1 179 ? -14.906 8.109 4.352 1 97.81 179 LYS A N 1
ATOM 1461 C CA . LYS A 1 179 ? -16.203 8.289 5.008 1 97.81 179 LYS A CA 1
ATOM 1462 C C . LYS A 1 179 ? -17.344 7.859 4.094 1 97.81 179 LYS A C 1
ATOM 1464 O O . LYS A 1 179 ? -18.297 7.23 4.547 1 97.81 179 LYS A O 1
ATOM 1469 N N . PHE A 1 180 ? -17.234 8.18 2.867 1 97.25 180 PHE A N 1
ATOM 1470 C CA . PHE A 1 180 ? -18.25 7.797 1.881 1 97.25 180 PHE A CA 1
ATOM 1471 C C . PHE A 1 180 ? -18.359 6.277 1.789 1 97.25 180 PHE A C 1
ATOM 1473 O O . PHE A 1 180 ? -19.453 5.727 1.889 1 97.25 180 PHE A O 1
ATOM 1480 N N . TYR A 1 181 ? -17.219 5.621 1.634 1 95.94 181 TYR A N 1
ATOM 1481 C CA . TYR A 1 181 ? -17.25 4.164 1.54 1 95.94 181 TYR A CA 1
ATOM 1482 C C . TYR A 1 181 ? -17.797 3.547 2.824 1 95.94 181 TYR A C 1
ATOM 1484 O O . TYR A 1 181 ? -18.547 2.57 2.783 1 95.94 181 TYR A O 1
ATOM 1492 N N . LYS A 1 182 ? -17.391 4.109 3.928 1 95.75 182 LYS A N 1
ATOM 1493 C CA . LYS A 1 182 ? -17.891 3.635 5.215 1 95.75 182 LYS A CA 1
ATOM 1494 C C . LYS A 1 182 ? -19.406 3.705 5.266 1 95.75 182 LYS A C 1
ATOM 1496 O O . LYS A 1 182 ? -20.062 2.762 5.711 1 95.75 182 LYS A O 1
ATOM 1501 N N . SER A 1 183 ? -19.953 4.777 4.773 1 94.12 183 SER A N 1
ATOM 1502 C CA . SER A 1 183 ? -21.406 4.969 4.762 1 94.12 183 SER A CA 1
ATOM 1503 C C . SER A 1 183 ? -22.078 3.979 3.82 1 94.12 183 SER A C 1
ATOM 1505 O O . SER A 1 183 ? -23.156 3.449 4.137 1 94.12 183 SER A O 1
ATOM 1507 N N . CYS A 1 184 ? -21.469 3.701 2.717 1 89.88 184 CYS A N 1
ATOM 1508 C CA . CYS A 1 184 ? -22.016 2.758 1.746 1 89.88 184 CYS A CA 1
ATOM 1509 C C . CYS A 1 184 ? -22.047 1.345 2.316 1 89.88 184 CYS A C 1
ATOM 1511 O O . CYS A 1 184 ? -22.953 0.57 2.018 1 89.88 184 CYS A O 1
ATOM 1513 N N . LEU A 1 185 ? -21.078 1.065 3.143 1 86.69 185 LEU A N 1
ATOM 1514 C CA . LEU A 1 185 ? -20.906 -0.285 3.672 1 86.69 185 LEU A CA 1
ATOM 1515 C C . LEU A 1 185 ? -21.656 -0.444 4.992 1 86.69 185 LEU A C 1
ATOM 1517 O O . LEU A 1 185 ? -21.672 -1.53 5.578 1 86.69 185 LEU A O 1
ATOM 1521 N N . GLN A 1 186 ? -22.344 0.526 5.332 1 81.5 186 GLN A N 1
ATOM 1522 C CA . GLN A 1 186 ? -23.125 0.533 6.57 1 81.5 186 GLN A CA 1
ATOM 1523 C C . GLN A 1 186 ? -22.266 0.093 7.754 1 81.5 186 GLN A C 1
ATOM 1525 O O . GLN A 1 186 ? -22.672 -0.785 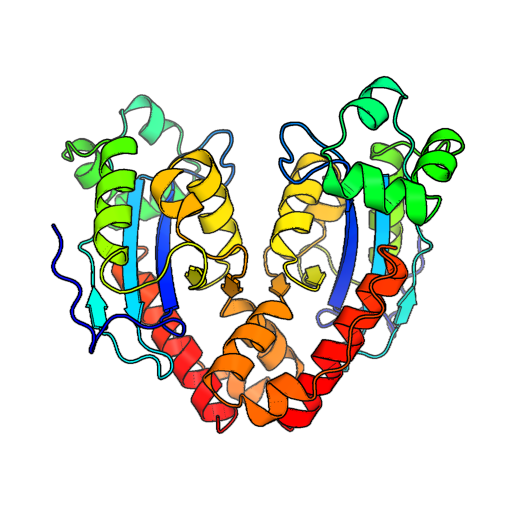8.523 1 81.5 186 GLN A O 1
ATOM 1530 N N . LEU A 1 187 ? -21.156 0.588 7.758 1 78.44 187 LEU A N 1
ATOM 1531 C CA . LEU A 1 187 ? -20.234 0.311 8.844 1 78.44 187 LEU A CA 1
ATOM 1532 C C . LEU A 1 187 ? -20.203 1.462 9.844 1 78.44 187 LEU A C 1
ATOM 1534 O O . LEU A 1 187 ? -20.5 2.604 9.492 1 78.44 187 LEU A O 1
ATOM 1538 N N . MET B 1 1 ? 2.707 -16.609 -29.297 1 43.59 1 MET B N 1
ATOM 1539 C CA . MET B 1 1 ? 1.668 -15.594 -29.172 1 43.59 1 MET B CA 1
ATOM 1540 C C . MET B 1 1 ? 0.561 -16.062 -28.234 1 43.59 1 MET B C 1
ATOM 1542 O O . MET B 1 1 ? -0.093 -17.078 -28.5 1 43.59 1 MET B O 1
ATOM 1546 N N . THR B 1 2 ? 0.759 -15.766 -26.922 1 56.69 2 THR B N 1
ATOM 1547 C CA . THR B 1 2 ? -0.207 -16.375 -26 1 56.69 2 THR B CA 1
ATOM 1548 C C . THR B 1 2 ? -1.632 -16 -26.406 1 56.69 2 THR B C 1
ATOM 1550 O O . THR B 1 2 ? -1.931 -14.836 -26.641 1 56.69 2 THR B O 1
ATOM 1553 N N . THR B 1 3 ? -2.277 -16.922 -26.953 1 65.88 3 THR B N 1
ATOM 1554 C CA . THR B 1 3 ? -3.662 -16.75 -27.391 1 65.88 3 THR B CA 1
ATOM 1555 C C . THR B 1 3 ? -4.523 -16.25 -26.234 1 65.88 3 THR B C 1
ATOM 1557 O O . THR B 1 3 ? -4.527 -16.844 -25.141 1 65.88 3 THR B O 1
ATOM 1560 N N . ILE B 1 4 ? -4.93 -14.938 -26.391 1 72.69 4 ILE B N 1
ATOM 1561 C CA . ILE B 1 4 ? -5.82 -14.336 -25.391 1 72.69 4 ILE B CA 1
ATOM 1562 C C . ILE B 1 4 ? -7.211 -14.953 -25.5 1 72.69 4 ILE B C 1
ATOM 1564 O O . ILE B 1 4 ? -7.801 -14.977 -26.594 1 72.69 4 ILE B O 1
ATOM 1568 N N . ASN B 1 5 ? -7.559 -15.656 -24.5 1 83.19 5 ASN B N 1
ATOM 1569 C CA . ASN B 1 5 ? -8.953 -16.078 -24.359 1 83.19 5 ASN B CA 1
ATOM 1570 C C . ASN B 1 5 ? -9.844 -14.914 -23.922 1 83.19 5 ASN B C 1
ATOM 1572 O O . ASN B 1 5 ? -9.758 -14.461 -22.781 1 83.19 5 ASN B O 1
ATOM 1576 N N . PRO B 1 6 ? -10.625 -14.445 -24.812 1 83.12 6 PRO B N 1
ATOM 1577 C CA . PRO B 1 6 ? -11.422 -13.25 -24.516 1 83.12 6 PRO B CA 1
ATOM 1578 C C . PRO B 1 6 ? -12.32 -13.438 -23.297 1 83.12 6 PRO B C 1
ATOM 1580 O O . PRO B 1 6 ? -12.727 -12.453 -22.672 1 83.12 6 PRO B O 1
ATOM 1583 N N . LYS B 1 7 ? -12.641 -14.656 -23.031 1 87.94 7 LYS B N 1
ATOM 1584 C CA . LYS B 1 7 ? -13.516 -14.914 -21.891 1 87.94 7 LYS B CA 1
ATOM 1585 C C . LYS B 1 7 ? -12.781 -14.703 -20.578 1 87.94 7 LYS B C 1
ATOM 1587 O O . LYS B 1 7 ? -13.406 -14.492 -19.531 1 87.94 7 LYS B O 1
ATOM 1592 N N . LEU B 1 8 ? -11.398 -14.711 -20.625 1 93.69 8 LEU B N 1
ATOM 1593 C CA . LEU B 1 8 ? -10.609 -14.641 -19.406 1 93.69 8 LEU B CA 1
ATOM 1594 C C . LEU B 1 8 ? -9.938 -13.273 -19.281 1 93.69 8 LEU B C 1
ATOM 1596 O O . LEU B 1 8 ? -9.562 -12.867 -18.172 1 93.69 8 LEU B O 1
ATOM 1600 N N . TYR B 1 9 ? -9.734 -12.617 -20.344 1 95.62 9 TYR B N 1
ATOM 1601 C CA . TYR B 1 9 ? -9.117 -11.305 -20.422 1 95.62 9 TYR B CA 1
ATOM 1602 C C . TYR B 1 9 ? -10.109 -10.211 -20.047 1 95.62 9 TYR B C 1
ATOM 1604 O O . TYR B 1 9 ? -11.125 -10.023 -20.719 1 95.62 9 TYR B O 1
ATOM 1612 N N . HIS B 1 10 ? -9.82 -9.484 -18.984 1 97.56 10 HIS B N 1
ATOM 1613 C CA . HIS B 1 10 ? -10.773 -8.469 -18.531 1 97.56 10 HIS B CA 1
ATOM 1614 C C . HIS B 1 10 ? -10.086 -7.371 -17.734 1 97.56 10 HIS B C 1
ATOM 1616 O O . HIS B 1 10 ? -9.156 -7.645 -16.969 1 97.56 10 HIS B O 1
ATOM 1622 N N . GLU B 1 11 ? -10.633 -6.191 -17.781 1 97.88 11 GLU B N 1
ATOM 1623 C CA . GLU B 1 11 ? -10.047 -5.027 -17.125 1 97.88 11 GLU B CA 1
ATOM 1624 C C . GLU B 1 11 ? -10.281 -5.07 -15.609 1 97.88 11 GLU B C 1
ATOM 1626 O O . GLU B 1 11 ? -9.617 -4.363 -14.852 1 97.88 11 GLU B O 1
ATOM 1631 N N . HIS B 1 12 ? -11.203 -5.949 -15.164 1 98.19 12 HIS B N 1
ATOM 1632 C CA . HIS B 1 12 ? -11.516 -6 -13.734 1 98.19 12 HIS B CA 1
ATOM 1633 C C . HIS B 1 12 ? -10.875 -7.219 -13.078 1 98.19 12 HIS B C 1
ATOM 1635 O O . HIS B 1 12 ? -11.156 -7.527 -11.922 1 98.19 12 HIS B O 1
ATOM 1641 N N . ASN B 1 13 ? -10.016 -7.938 -13.867 1 98.81 13 ASN B N 1
ATOM 1642 C CA . ASN B 1 13 ? -9.25 -9.008 -13.227 1 98.81 13 ASN B CA 1
ATOM 1643 C C . ASN B 1 13 ? -8.289 -8.461 -12.18 1 98.81 13 ASN B C 1
ATOM 1645 O O . ASN B 1 13 ? -7.926 -7.281 -12.219 1 98.81 13 ASN B O 1
ATOM 1649 N N . ILE B 1 14 ? -7.996 -9.281 -11.227 1 98.94 14 ILE B N 1
ATOM 1650 C CA . ILE B 1 14 ? -7.113 -8.922 -10.125 1 98.94 14 ILE B CA 1
ATOM 1651 C C . ILE B 1 14 ? -5.883 -9.828 -10.133 1 98.94 14 ILE B C 1
ATOM 1653 O O . ILE B 1 14 ? -6 -11.047 -10.25 1 98.94 14 ILE B O 1
ATOM 1657 N N . VAL B 1 15 ? -4.711 -9.227 -10.031 1 98.94 15 VAL B N 1
ATOM 1658 C CA . VAL B 1 15 ? -3.445 -9.953 -10 1 98.94 15 VAL B CA 1
ATOM 1659 C C . VAL B 1 15 ? -2.963 -10.086 -8.555 1 98.94 15 VAL B C 1
ATOM 1661 O O . VAL B 1 15 ? -2.434 -9.133 -7.977 1 98.94 15 VAL B O 1
ATOM 1664 N N . TRP B 1 16 ? -3.127 -11.281 -7.965 1 98.94 16 TRP B N 1
ATOM 1665 C CA . TRP B 1 16 ? -2.666 -11.555 -6.609 1 98.94 16 TRP B CA 1
ATOM 1666 C C . TRP B 1 16 ? -1.213 -12.016 -6.609 1 98.94 16 TRP B C 1
ATOM 1668 O O . TRP B 1 16 ? -0.827 -12.875 -7.406 1 98.94 16 TRP B O 1
ATOM 1678 N N . PHE B 1 17 ? -0.428 -11.43 -5.711 1 98.94 17 PHE B N 1
ATOM 1679 C CA . PHE B 1 17 ? 0.998 -11.727 -5.676 1 98.94 17 PHE B CA 1
ATOM 1680 C C . PHE B 1 17 ? 1.465 -11.969 -4.246 1 98.94 17 PHE B C 1
ATOM 1682 O O . PHE B 1 17 ? 0.975 -11.328 -3.312 1 98.94 17 PHE B O 1
ATOM 1689 N N . ASP B 1 18 ? 2.344 -12.805 -4.059 1 98.69 18 ASP B N 1
ATOM 1690 C CA . ASP B 1 18 ? 3.15 -12.938 -2.852 1 98.69 18 ASP B CA 1
ATOM 1691 C C . ASP B 1 18 ? 4.59 -13.32 -3.193 1 98.69 18 ASP B C 1
ATOM 1693 O O . ASP B 1 18 ? 4.828 -14.133 -4.09 1 98.69 18 ASP B O 1
ATOM 1697 N N . GLY B 1 19 ? 5.492 -12.742 -2.533 1 98.31 19 GLY B N 1
ATOM 1698 C CA . GLY B 1 19 ? 6.898 -13.094 -2.639 1 98.31 19 GLY B CA 1
ATOM 1699 C C . GLY B 1 19 ? 7.547 -13.367 -1.294 1 98.31 19 GLY B C 1
ATOM 1700 O O . GLY B 1 19 ? 7.242 -12.703 -0.304 1 98.31 19 GLY B O 1
ATOM 1701 N N . GLU B 1 20 ? 8.383 -14.336 -1.259 1 98.31 20 GLU B N 1
ATOM 1702 C CA . GLU B 1 20 ? 9.289 -14.547 -0.131 1 98.31 20 GLU B CA 1
ATOM 1703 C C . GLU B 1 20 ? 10.633 -13.875 -0.374 1 98.31 20 GLU B C 1
ATOM 1705 O O . GLU B 1 20 ? 11.203 -13.992 -1.461 1 98.31 20 GLU B O 1
ATOM 1710 N N . MET B 1 21 ? 11.156 -13.211 0.614 1 98.38 21 MET B N 1
ATOM 1711 C CA . MET B 1 21 ? 12.344 -12.383 0.452 1 98.38 21 MET B CA 1
ATOM 1712 C C . MET B 1 21 ? 13.406 -12.742 1.493 1 98.38 21 MET B C 1
ATOM 1714 O O . MET B 1 21 ? 13.109 -13.438 2.467 1 98.38 21 MET B O 1
ATOM 1718 N N . THR B 1 22 ? 14.602 -12.281 1.284 1 98.56 22 THR B N 1
ATOM 1719 C CA . THR B 1 22 ? 15.703 -12.508 2.207 1 98.56 22 THR B CA 1
ATOM 1720 C C . THR B 1 22 ? 15.703 -11.469 3.324 1 98.56 22 THR B C 1
ATOM 1722 O O . THR B 1 22 ? 16.531 -11.531 4.242 1 98.56 22 THR B O 1
ATOM 1725 N N . GLY B 1 23 ? 14.836 -10.516 3.26 1 97.5 23 GLY B N 1
ATOM 1726 C CA . GLY B 1 23 ? 14.641 -9.398 4.172 1 97.5 23 GLY B CA 1
ATOM 1727 C C . GLY B 1 23 ? 13.68 -8.352 3.645 1 97.5 23 GLY B C 1
ATOM 1728 O O . GLY B 1 23 ? 13.141 -8.492 2.543 1 97.5 23 GLY B O 1
ATOM 1729 N N . LEU B 1 24 ? 13.516 -7.246 4.328 1 94.69 24 LEU B N 1
ATOM 1730 C CA . LEU B 1 24 ? 12.445 -6.324 3.979 1 94.69 24 LEU B CA 1
ATOM 1731 C C . LEU B 1 24 ? 13 -5.051 3.357 1 94.69 24 LEU B C 1
ATOM 1733 O O . LEU B 1 24 ? 12.242 -4.219 2.852 1 94.69 24 LEU B O 1
ATOM 1737 N N . ASP B 1 25 ? 14.312 -4.883 3.418 1 94.12 25 ASP B N 1
ATOM 1738 C CA . ASP B 1 25 ? 14.922 -3.732 2.76 1 94.12 25 ASP B CA 1
ATOM 1739 C C . ASP B 1 25 ? 15.297 -4.062 1.316 1 94.12 25 ASP B C 1
ATOM 1741 O O . ASP B 1 25 ? 16.328 -4.691 1.066 1 94.12 25 ASP B O 1
ATOM 1745 N N . TYR B 1 26 ? 14.508 -3.584 0.362 1 94.69 26 TYR B N 1
ATOM 1746 C CA . TYR B 1 26 ? 14.664 -3.967 -1.037 1 94.69 26 TYR B CA 1
ATOM 1747 C C . TYR B 1 26 ? 15.969 -3.418 -1.608 1 94.69 26 TYR B C 1
ATOM 1749 O O . TYR B 1 26 ? 16.391 -3.814 -2.697 1 94.69 26 TYR B O 1
ATOM 1757 N N . ASN B 1 27 ? 16.688 -2.516 -0.874 1 91.94 27 ASN B N 1
ATOM 1758 C CA . ASN B 1 27 ? 18 -2.059 -1.319 1 91.94 27 ASN B CA 1
ATOM 1759 C C . ASN B 1 27 ? 19.078 -3.086 -1.015 1 91.94 27 ASN B C 1
ATOM 1761 O O . ASN B 1 27 ? 20.156 -3.057 -1.617 1 91.94 27 ASN B O 1
ATOM 1765 N N . HIS B 1 28 ? 18.766 -4.051 -0.09 1 94.94 28 HIS B N 1
ATOM 1766 C CA . HIS B 1 28 ? 19.797 -4.969 0.38 1 94.94 28 HIS B CA 1
ATOM 1767 C C . HIS B 1 28 ? 19.359 -6.418 0.223 1 94.94 28 HIS B C 1
ATOM 1769 O O . HIS B 1 28 ? 20.172 -7.332 0.283 1 94.94 28 HIS B O 1
ATOM 1775 N N . HIS B 1 29 ? 18.078 -6.613 0.054 1 97.94 29 HIS B N 1
ATOM 1776 C CA . HIS B 1 29 ? 17.531 -7.965 0.007 1 97.94 29 HIS B CA 1
ATOM 1777 C C . HIS B 1 29 ? 16.797 -8.211 -1.306 1 97.94 29 HIS B C 1
ATOM 1779 O O . HIS B 1 29 ? 16.656 -7.305 -2.129 1 97.94 29 HIS B O 1
ATOM 1785 N N . THR B 1 30 ? 16.406 -9.477 -1.498 1 98.25 30 THR B N 1
ATOM 1786 C CA . THR B 1 30 ? 15.875 -9.859 -2.799 1 98.25 30 THR B CA 1
ATOM 1787 C C . THR B 1 30 ? 14.82 -10.953 -2.65 1 98.25 30 THR B C 1
ATOM 1789 O O . THR B 1 30 ? 14.531 -11.398 -1.537 1 98.25 30 THR B O 1
ATOM 1792 N N . PHE B 1 31 ? 14.18 -11.266 -3.814 1 98.56 31 PHE B N 1
ATOM 1793 C CA . PHE B 1 31 ? 13.203 -12.344 -3.857 1 98.56 31 PHE B CA 1
ATOM 1794 C C . PHE B 1 31 ? 13.891 -13.703 -3.844 1 98.56 31 PHE B C 1
ATOM 1796 O O . PHE B 1 31 ? 14.938 -13.883 -4.473 1 98.56 31 PHE B O 1
ATOM 1803 N N . ILE B 1 32 ? 13.188 -14.703 -3.209 1 98.81 32 ILE B N 1
ATOM 1804 C CA . ILE B 1 32 ? 13.641 -16.078 -3.34 1 98.81 32 ILE B CA 1
ATOM 1805 C C . ILE B 1 32 ? 12.484 -16.969 -3.785 1 98.81 32 ILE B C 1
ATOM 1807 O O . ILE B 1 32 ? 12.695 -18.109 -4.191 1 98.81 32 ILE B O 1
ATOM 1811 N N . GLU B 1 33 ? 11.312 -16.516 -3.709 1 98.81 33 GLU B N 1
ATOM 1812 C CA . GLU B 1 33 ? 10.125 -17.172 -4.23 1 98.81 33 GLU B CA 1
ATOM 1813 C C . GLU B 1 33 ? 9.055 -16.156 -4.625 1 98.81 33 GLU B C 1
ATOM 1815 O O . GLU B 1 33 ? 8.953 -15.094 -4.02 1 98.81 33 GLU B O 1
ATOM 1820 N N . ALA B 1 34 ? 8.273 -16.438 -5.613 1 98.81 34 ALA B N 1
ATOM 1821 C CA . ALA B 1 34 ? 7.152 -15.586 -6.027 1 98.81 34 ALA B CA 1
ATOM 1822 C C . ALA B 1 34 ? 6.074 -16.406 -6.727 1 98.81 34 ALA B C 1
ATOM 1824 O O . ALA B 1 34 ? 6.371 -17.422 -7.363 1 98.81 34 ALA B O 1
ATOM 1825 N N . ALA B 1 35 ? 4.879 -16 -6.613 1 98.88 35 ALA B N 1
ATOM 1826 C CA . ALA B 1 35 ? 3.76 -16.625 -7.312 1 98.88 35 ALA B CA 1
ATOM 1827 C C . ALA B 1 35 ? 2.646 -15.617 -7.582 1 98.88 35 ALA B C 1
ATOM 1829 O O . ALA B 1 35 ? 2.619 -14.539 -6.984 1 98.88 35 ALA B O 1
ATOM 1830 N N . ILE B 1 36 ? 1.764 -15.961 -8.516 1 98.94 36 ILE B N 1
ATOM 1831 C CA . ILE B 1 36 ? 0.62 -15.125 -8.867 1 98.94 36 ILE B CA 1
ATOM 1832 C C . ILE B 1 36 ? -0.628 -15.992 -9.008 1 98.94 36 ILE B C 1
ATOM 1834 O O . ILE B 1 36 ? -0.564 -17.109 -9.539 1 98.94 36 ILE B O 1
ATOM 1838 N N . ILE B 1 37 ? -1.703 -15.539 -8.508 1 98.88 37 ILE B N 1
ATOM 1839 C CA . ILE B 1 37 ? -3.039 -16.016 -8.852 1 98.88 37 ILE B CA 1
ATOM 1840 C C . ILE B 1 37 ? -3.838 -14.891 -9.508 1 98.88 37 ILE B C 1
ATOM 1842 O O . ILE B 1 37 ? -3.787 -13.742 -9.062 1 98.88 37 ILE B O 1
ATOM 1846 N N . ILE B 1 38 ? -4.504 -15.203 -10.602 1 98.88 38 ILE B N 1
ATOM 1847 C CA . ILE B 1 38 ? -5.406 -14.258 -11.242 1 98.88 38 ILE B CA 1
ATOM 1848 C C . ILE B 1 38 ? -6.852 -14.602 -10.898 1 98.88 38 ILE B C 1
ATOM 1850 O O . ILE B 1 38 ? -7.27 -15.75 -11.031 1 98.88 38 ILE B O 1
ATOM 1854 N N . THR B 1 39 ? -7.574 -13.656 -10.422 1 98.88 39 THR B N 1
ATOM 1855 C CA . THR B 1 39 ? -9.008 -13.844 -10.227 1 98.88 39 THR B CA 1
ATOM 1856 C C . THR B 1 39 ? -9.797 -12.852 -11.086 1 98.88 39 THR B C 1
ATOM 1858 O O . THR B 1 39 ? -9.258 -11.836 -11.523 1 98.88 39 THR B O 1
ATOM 1861 N N . ASP B 1 40 ? -11.062 -13.18 -11.297 1 98.5 40 ASP B N 1
ATOM 1862 C CA . ASP B 1 40 ? -11.969 -12.172 -11.844 1 98.5 40 ASP B CA 1
ATOM 1863 C C . ASP B 1 40 ? -12.469 -11.227 -10.75 1 98.5 40 ASP B C 1
ATOM 1865 O O . ASP B 1 40 ? -12.023 -11.312 -9.602 1 98.5 40 ASP B O 1
ATOM 1869 N N . LYS B 1 41 ? -13.383 -10.367 -11.109 1 97.88 41 LYS B N 1
ATOM 1870 C CA . LYS B 1 41 ? -13.859 -9.352 -10.172 1 97.88 41 LYS B CA 1
ATOM 1871 C C . LYS B 1 41 ? -14.648 -9.992 -9.023 1 97.88 41 LYS B C 1
ATOM 1873 O O . LYS B 1 41 ? -14.867 -9.359 -7.988 1 97.88 41 LYS B O 1
ATOM 1878 N N . HIS B 1 42 ? -15.094 -11.227 -9.219 1 97.31 42 HIS B N 1
ATOM 1879 C CA . HIS B 1 42 ? -15.859 -11.906 -8.18 1 97.31 42 HIS B CA 1
ATOM 1880 C C . HIS B 1 42 ? -14.977 -12.844 -7.363 1 97.31 42 HIS B C 1
ATOM 1882 O O . HIS B 1 42 ? -15.477 -13.656 -6.59 1 97.31 42 HIS B O 1
ATOM 1888 N N . LEU B 1 43 ? -13.641 -12.773 -7.59 1 98.56 43 LEU B N 1
ATOM 1889 C CA . LEU B 1 43 ? -12.625 -13.492 -6.836 1 98.56 43 LEU B CA 1
ATOM 1890 C C . LEU B 1 43 ? -12.633 -14.977 -7.191 1 98.56 43 LEU B C 1
ATOM 1892 O O . LEU B 1 43 ? -12.18 -15.812 -6.398 1 98.56 43 LEU B O 1
ATOM 1896 N N . ASN B 1 44 ? -13.203 -15.305 -8.328 1 98.38 44 ASN B N 1
ATOM 1897 C CA . ASN B 1 44 ? -13.023 -16.641 -8.875 1 98.38 44 ASN B CA 1
ATOM 1898 C C . ASN B 1 44 ? -11.641 -16.812 -9.5 1 98.38 44 ASN B C 1
ATOM 1900 O O . ASN B 1 44 ? -11.211 -15.977 -10.305 1 98.38 44 ASN B O 1
ATOM 1904 N N . VAL B 1 45 ? -11.016 -17.891 -9.195 1 98.56 45 VAL B N 1
ATOM 1905 C CA . VAL B 1 45 ? -9.672 -18.125 -9.703 1 98.56 45 VAL B CA 1
ATOM 1906 C C . VAL B 1 45 ? -9.727 -18.469 -11.188 1 98.56 45 VAL B C 1
ATOM 1908 O O . VAL B 1 45 ? -10.445 -19.375 -11.594 1 98.56 45 VAL B O 1
ATOM 1911 N N . LEU B 1 46 ? -9.008 -17.703 -11.969 1 98.38 46 LEU B N 1
ATOM 1912 C CA . LEU B 1 46 ? -8.914 -17.938 -13.406 1 98.38 46 LEU B CA 1
ATOM 1913 C C . LEU B 1 46 ? -7.66 -18.734 -13.742 1 98.38 46 LEU B C 1
ATOM 1915 O O . LEU B 1 46 ? -7.668 -19.547 -14.672 1 98.38 46 LEU B O 1
ATOM 1919 N N . ALA B 1 47 ? -6.578 -18.484 -12.977 1 98.31 47 ALA B N 1
ATOM 1920 C CA . ALA B 1 47 ? -5.297 -19.141 -13.234 1 98.31 47 ALA B CA 1
ATOM 1921 C C . ALA B 1 47 ? -4.383 -19.031 -12.016 1 98.31 47 ALA B C 1
ATOM 1923 O O . ALA B 1 47 ? -4.457 -18.078 -11.25 1 98.31 47 ALA B O 1
ATOM 1924 N N . GLU B 1 48 ? -3.574 -20.047 -11.844 1 98.5 48 GLU B N 1
ATOM 1925 C CA . GLU B 1 48 ? -2.547 -20.094 -10.805 1 98.5 48 GLU B CA 1
ATOM 1926 C C . GLU B 1 48 ? -1.17 -20.359 -11.406 1 98.5 48 GLU B C 1
ATOM 1928 O O . GLU B 1 48 ? -1.004 -21.297 -12.203 1 98.5 48 GLU B O 1
ATOM 1933 N N . SER B 1 49 ? -0.261 -19.5 -11.078 1 98.19 49 SER B N 1
ATOM 1934 C CA . SER B 1 49 ? 1.111 -19.797 -11.477 1 98.19 49 SER B CA 1
ATOM 1935 C C . SER B 1 49 ? 1.728 -20.875 -10.586 1 98.19 49 SER B C 1
ATOM 1937 O O . SER B 1 49 ? 1.195 -21.172 -9.516 1 98.19 49 SER B O 1
ATOM 1939 N N . PRO B 1 50 ? 2.824 -21.484 -11.047 1 96.31 50 PRO B N 1
ATOM 1940 C CA . PRO B 1 50 ? 3.605 -22.25 -10.062 1 96.31 50 PRO B CA 1
ATOM 1941 C C . PRO B 1 50 ? 4.262 -21.344 -9.023 1 96.31 50 PRO B C 1
ATOM 1943 O O . PRO B 1 50 ? 4.246 -20.125 -9.156 1 96.31 50 PRO B O 1
ATOM 1946 N N . ASN B 1 51 ? 4.719 -22 -7.91 1 97.56 51 ASN B N 1
ATOM 1947 C CA . ASN B 1 51 ? 5.688 -21.312 -7.062 1 97.56 51 ASN B CA 1
ATOM 1948 C C . ASN B 1 51 ? 7.047 -21.188 -7.75 1 97.56 51 ASN B C 1
ATOM 1950 O O . ASN B 1 51 ? 7.766 -22.172 -7.895 1 97.56 51 ASN B O 1
ATOM 1954 N N . ILE B 1 52 ? 7.34 -20.031 -8.18 1 98.69 52 ILE B N 1
ATOM 1955 C CA . ILE B 1 52 ? 8.633 -19.828 -8.828 1 98.69 52 ILE B CA 1
ATOM 1956 C C . ILE B 1 52 ? 9.719 -19.656 -7.773 1 98.69 52 ILE B C 1
ATOM 1958 O O . ILE B 1 52 ? 9.734 -18.672 -7.035 1 98.69 52 ILE B O 1
ATOM 1962 N N . ILE B 1 53 ? 10.555 -20.625 -7.672 1 98.81 53 ILE B N 1
ATOM 1963 C CA . ILE B 1 53 ? 11.688 -20.547 -6.754 1 98.81 53 ILE B CA 1
ATOM 1964 C C . ILE B 1 53 ? 12.875 -19.891 -7.453 1 98.81 53 ILE B C 1
ATOM 1966 O O . ILE B 1 53 ? 13.352 -20.375 -8.484 1 98.81 53 ILE B O 1
ATOM 1970 N N . ILE B 1 54 ? 13.344 -18.812 -6.938 1 98.88 54 ILE B N 1
ATOM 1971 C CA . ILE B 1 54 ? 14.367 -17.984 -7.555 1 98.88 54 ILE B CA 1
ATOM 1972 C C . ILE B 1 54 ? 15.727 -18.297 -6.934 1 98.88 54 ILE B C 1
ATOM 1974 O O . ILE B 1 54 ? 15.898 -18.188 -5.719 1 98.88 54 ILE B O 1
ATOM 1978 N N . HIS B 1 55 ? 16.672 -18.625 -7.758 1 98.81 55 HIS B N 1
ATOM 1979 C CA . HIS B 1 55 ? 18.016 -18.969 -7.281 1 98.81 55 HIS B CA 1
ATOM 1980 C C . HIS B 1 55 ? 18.703 -17.75 -6.672 1 98.81 55 HIS B C 1
ATOM 1982 O O . HIS B 1 55 ? 18.609 -16.641 -7.207 1 98.81 55 HIS B O 1
ATOM 1988 N N . GLN B 1 56 ? 19.406 -17.953 -5.574 1 98.62 56 GLN B N 1
ATOM 1989 C CA . GLN B 1 56 ? 20.344 -17 -4.973 1 98.62 56 GLN B CA 1
ATOM 1990 C C . GLN B 1 56 ? 21.609 -17.703 -4.492 1 98.62 56 GLN B C 1
ATOM 1992 O O . GLN B 1 56 ? 21.562 -18.859 -4.074 1 98.62 56 GLN B O 1
ATOM 1997 N N . SER B 1 57 ? 22.734 -17.016 -4.504 1 98.12 57 SER B N 1
ATOM 1998 C CA . SER B 1 57 ? 24 -17.578 -4.043 1 98.12 57 SER B CA 1
ATOM 1999 C C . SER B 1 57 ? 23.984 -17.828 -2.537 1 98.12 57 SER B C 1
ATOM 2001 O O . SER B 1 57 ? 23.156 -17.266 -1.821 1 98.12 57 SER B O 1
ATOM 2003 N N . ASP B 1 58 ? 24.922 -18.578 -2.104 1 97.44 58 ASP B N 1
ATOM 2004 C CA . ASP B 1 58 ? 25.062 -18.828 -0.672 1 97.44 58 ASP B CA 1
ATOM 2005 C C . ASP B 1 58 ? 25.344 -17.531 0.089 1 97.44 58 ASP B C 1
ATOM 2007 O O . ASP B 1 58 ? 24.922 -17.375 1.231 1 97.44 58 ASP B O 1
ATOM 2011 N N . GLU B 1 59 ? 26.094 -16.672 -0.533 1 97.75 59 GLU B N 1
ATOM 2012 C CA . GLU B 1 59 ? 26.391 -15.391 0.091 1 97.75 59 GLU B CA 1
ATOM 2013 C C . GLU B 1 59 ? 25.109 -14.617 0.398 1 97.75 59 GLU B C 1
ATOM 2015 O O . GLU B 1 59 ? 24.953 -14.078 1.495 1 97.75 59 GLU B O 1
ATOM 2020 N N . VAL B 1 60 ? 24.172 -14.609 -0.5 1 97.94 60 VAL B N 1
ATOM 2021 C CA . VAL B 1 60 ? 22.891 -13.922 -0.328 1 97.94 60 VAL B CA 1
ATOM 2022 C C . VAL B 1 60 ? 22.078 -14.617 0.756 1 97.94 60 VAL B C 1
ATOM 2024 O O . VAL B 1 60 ? 21.5 -13.969 1.632 1 97.94 60 VAL B O 1
ATOM 2027 N N . LEU B 1 61 ? 22.078 -15.93 0.697 1 98.06 61 LEU B N 1
ATOM 2028 C CA . LEU B 1 61 ? 21.281 -16.703 1.638 1 98.06 61 LEU B CA 1
ATOM 2029 C C . LEU B 1 61 ? 21.812 -16.562 3.057 1 98.06 61 LEU B C 1
ATOM 2031 O O . LEU B 1 61 ? 21.031 -16.5 4.016 1 98.06 61 LEU B O 1
ATOM 2035 N N . GLU B 1 62 ? 23.094 -16.438 3.225 1 96.31 62 GLU B N 1
ATOM 2036 C CA . GLU B 1 62 ? 23.719 -16.297 4.531 1 96.31 62 GLU B CA 1
ATOM 2037 C C . GLU B 1 62 ? 23.469 -14.914 5.125 1 96.31 62 GLU B C 1
ATOM 2039 O O . GLU B 1 62 ? 23.516 -14.734 6.344 1 96.31 62 GLU B O 1
ATOM 2044 N N . ASN B 1 63 ? 23.172 -13.984 4.27 1 96.94 63 ASN B N 1
ATOM 2045 C CA . ASN B 1 63 ? 22.984 -12.609 4.715 1 96.94 63 ASN B CA 1
ATOM 2046 C C . ASN B 1 63 ? 21.5 -12.273 4.895 1 96.94 63 ASN B C 1
ATOM 2048 O O . ASN B 1 63 ? 21.125 -11.102 5.008 1 96.94 63 ASN B O 1
ATOM 2052 N N . MET B 1 64 ? 20.641 -13.281 4.859 1 97.81 64 MET B N 1
ATOM 2053 C CA . MET B 1 64 ? 19.219 -13.062 5.152 1 97.81 64 MET B CA 1
ATOM 2054 C C . MET B 1 64 ? 19.047 -12.469 6.547 1 97.81 64 MET B C 1
ATOM 2056 O O . MET B 1 64 ? 19.844 -12.727 7.441 1 97.81 64 MET B O 1
ATOM 2060 N N . GLU B 1 65 ? 18 -11.711 6.672 1 97.75 65 GLU B N 1
ATOM 2061 C CA . GLU B 1 65 ? 17.609 -11.297 8.016 1 97.75 65 GLU B CA 1
ATOM 2062 C C . GLU B 1 65 ? 17.25 -12.508 8.875 1 97.75 65 GLU B C 1
ATOM 2064 O O . GLU B 1 65 ? 16.953 -13.578 8.352 1 97.75 65 GLU B O 1
ATOM 2069 N N . ASP B 1 66 ? 17.156 -12.391 10.18 1 97.06 66 ASP B N 1
ATOM 2070 C CA . ASP B 1 66 ? 17.031 -13.516 11.109 1 97.06 66 ASP B CA 1
ATOM 2071 C C . ASP B 1 66 ? 15.68 -14.203 10.945 1 97.06 66 ASP B C 1
ATOM 2073 O O . ASP B 1 66 ? 15.609 -15.43 10.852 1 97.06 66 ASP B O 1
ATOM 2077 N N . TRP B 1 67 ? 14.703 -13.484 10.852 1 94.81 67 TRP B N 1
ATOM 2078 C CA . TRP B 1 67 ? 13.359 -14.062 10.828 1 94.81 67 TRP B CA 1
ATOM 2079 C C . TRP B 1 67 ? 13.156 -14.891 9.562 1 94.81 67 TRP B C 1
ATOM 2081 O O . TRP B 1 67 ? 12.789 -16.062 9.641 1 94.81 67 TRP B O 1
ATOM 2091 N N . PRO B 1 68 ? 13.398 -14.25 8.359 1 96.25 68 PRO B N 1
ATOM 2092 C CA . PRO B 1 68 ? 13.219 -15.062 7.156 1 96.25 68 PRO B CA 1
ATOM 2093 C C . PRO B 1 68 ? 14.195 -16.234 7.082 1 96.25 68 PRO B C 1
ATOM 2095 O O . PRO B 1 68 ? 13.859 -17.297 6.539 1 96.25 68 PRO B O 1
ATOM 2098 N N . LYS B 1 69 ? 15.391 -16.094 7.57 1 96.75 69 LYS B N 1
ATOM 2099 C CA . LYS B 1 69 ? 16.359 -17.188 7.59 1 96.75 69 LYS B CA 1
ATOM 2100 C C . LYS B 1 69 ? 15.781 -18.406 8.32 1 96.75 69 LYS B C 1
ATOM 2102 O O . LYS B 1 69 ? 15.852 -19.531 7.816 1 96.75 69 LYS B O 1
ATOM 2107 N N . LYS B 1 70 ? 15.227 -18.141 9.43 1 96.25 70 LYS B N 1
ATOM 2108 C CA . LYS B 1 70 ? 14.633 -19.203 10.234 1 96.25 70 LYS B CA 1
ATOM 2109 C C . LYS B 1 70 ? 13.414 -19.797 9.539 1 96.25 70 LYS B C 1
ATOM 2111 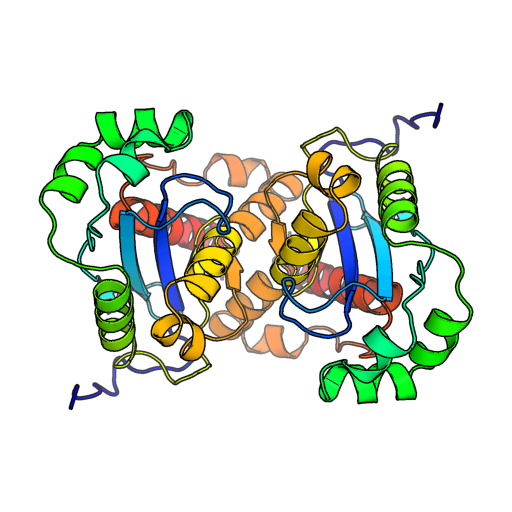O O . LYS B 1 70 ? 13.281 -21.016 9.438 1 96.25 70 LYS B O 1
ATOM 2116 N N . GLN B 1 71 ? 12.555 -18.938 8.992 1 94.88 71 GLN B N 1
ATOM 2117 C CA . GLN B 1 71 ? 11.305 -19.375 8.375 1 94.88 71 GLN B CA 1
ATOM 2118 C C . GLN B 1 71 ? 11.57 -20.188 7.109 1 94.88 71 GLN B C 1
ATOM 2120 O O . GLN B 1 71 ? 10.938 -21.219 6.883 1 94.88 71 GLN B O 1
ATOM 2125 N N . HIS B 1 72 ? 12.531 -19.766 6.297 1 96.19 72 HIS B N 1
ATOM 2126 C CA . HIS B 1 72 ? 12.797 -20.422 5.023 1 96.19 72 HIS B CA 1
ATOM 2127 C C . HIS B 1 72 ? 13.531 -21.75 5.23 1 96.19 72 HIS B C 1
ATOM 2129 O O . HIS B 1 72 ? 13.375 -22.688 4.445 1 96.19 72 HIS B O 1
ATOM 2135 N N . ALA B 1 73 ? 14.297 -21.828 6.312 1 95.31 73 ALA B N 1
ATOM 2136 C CA . ALA B 1 73 ? 14.898 -23.109 6.668 1 95.31 73 ALA B CA 1
ATOM 2137 C C . ALA B 1 73 ? 13.828 -24.109 7.082 1 95.31 73 ALA B C 1
ATOM 2139 O O . ALA B 1 73 ? 13.852 -25.266 6.645 1 95.31 73 ALA B O 1
ATOM 2140 N N . LEU B 1 74 ? 12.859 -23.656 7.848 1 93.56 74 LEU B N 1
ATOM 2141 C CA . LEU B 1 74 ? 11.789 -24.5 8.359 1 93.56 74 LEU B CA 1
ATOM 2142 C C . LEU B 1 74 ? 10.906 -25.016 7.227 1 93.56 74 LEU B C 1
ATOM 2144 O O . LEU B 1 74 ? 10.477 -26.172 7.238 1 93.56 74 LEU B O 1
ATOM 2148 N N . SER B 1 75 ? 10.664 -24.203 6.172 1 92.5 75 SER B N 1
ATOM 2149 C CA . SER B 1 75 ? 9.766 -24.562 5.078 1 92.5 75 SER B CA 1
ATOM 2150 C C . SER B 1 75 ? 10.484 -25.375 4.004 1 92.5 75 SER B C 1
ATOM 2152 O O . SER B 1 75 ? 9.852 -25.938 3.117 1 92.5 75 SER B O 1
ATOM 2154 N N . GLY B 1 76 ? 11.883 -25.406 4.102 1 95.94 76 GLY B N 1
ATOM 2155 C CA . GLY B 1 76 ? 12.68 -26.062 3.078 1 95.94 76 GLY B CA 1
ATOM 2156 C C . GLY B 1 76 ? 12.969 -25.188 1.881 1 95.94 76 GLY B C 1
ATOM 2157 O O . GLY B 1 76 ? 13.641 -25.609 0.937 1 95.94 76 GLY B O 1
ATOM 2158 N N . LEU B 1 77 ? 12.555 -23.969 1.952 1 97.5 77 LEU B N 1
ATOM 2159 C CA . LEU B 1 77 ? 12.703 -23.062 0.825 1 97.5 77 LEU B CA 1
ATOM 2160 C C . LEU B 1 77 ? 14.172 -22.734 0.582 1 97.5 77 LEU B C 1
ATOM 2162 O O . LEU B 1 77 ? 14.594 -22.578 -0.566 1 97.5 77 LEU B O 1
ATOM 2166 N N . THR B 1 78 ? 14.969 -22.641 1.671 1 97.94 78 THR B N 1
ATOM 2167 C CA . THR B 1 78 ? 16.375 -22.312 1.531 1 97.94 78 THR B CA 1
ATOM 2168 C C . THR B 1 78 ? 17.078 -23.312 0.633 1 97.94 78 THR B C 1
ATOM 2170 O O . THR B 1 78 ? 17.797 -22.938 -0.304 1 97.94 78 THR B O 1
ATOM 2173 N N . GLU B 1 79 ? 16.812 -24.578 0.848 1 98.06 79 GLU B N 1
ATOM 2174 C CA . GLU B 1 79 ? 17.438 -25.609 0.036 1 98.06 79 GLU B CA 1
ATOM 2175 C C . GLU B 1 79 ? 16.906 -25.594 -1.393 1 98.06 79 GLU B C 1
ATOM 2177 O O . GLU B 1 79 ? 17.656 -25.828 -2.346 1 98.06 79 GLU B O 1
ATOM 2182 N N . ASN B 1 80 ? 15.609 -25.328 -1.522 1 98.25 80 ASN B N 1
ATOM 2183 C CA . ASN B 1 80 ? 15.016 -25.25 -2.854 1 98.25 80 ASN B CA 1
ATOM 2184 C C . ASN B 1 80 ? 15.625 -24.109 -3.67 1 98.25 80 ASN B C 1
ATOM 2186 O O . ASN B 1 80 ? 15.789 -24.234 -4.887 1 98.25 80 ASN B O 1
ATOM 2190 N N . VAL B 1 81 ? 15.969 -23.016 -3.014 1 98.62 81 VAL B N 1
ATOM 2191 C CA . VAL B 1 81 ? 16.594 -21.875 -3.664 1 98.62 81 VAL B CA 1
ATOM 2192 C C . VAL B 1 81 ? 17.969 -22.25 -4.188 1 98.62 81 VAL B C 1
ATOM 2194 O O . VAL B 1 81 ? 18.344 -21.891 -5.309 1 98.62 81 VAL B O 1
ATOM 2197 N N . ARG B 1 82 ? 18.688 -23.047 -3.4 1 98 82 ARG B N 1
ATOM 2198 C CA . ARG B 1 82 ? 20.016 -23.5 -3.799 1 9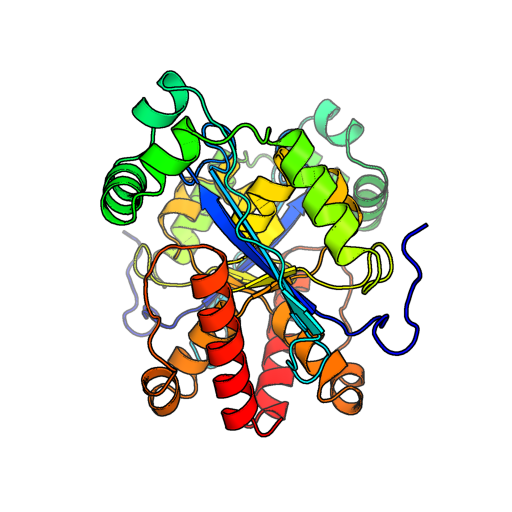8 82 ARG B CA 1
ATOM 2199 C C . ARG B 1 82 ? 19.938 -24.391 -5.035 1 98 82 ARG B C 1
ATOM 2201 O O . ARG B 1 82 ? 20.812 -24.344 -5.898 1 98 82 ARG B O 1
ATOM 2208 N N . LYS B 1 83 ? 18.875 -25.109 -5.145 1 98.19 83 LYS B N 1
ATOM 2209 C CA . LYS B 1 83 ? 18.734 -26.109 -6.207 1 98.19 83 LYS B CA 1
ATOM 2210 C C . LYS B 1 83 ? 18.125 -25.484 -7.465 1 98.19 83 LYS B C 1
ATOM 2212 O O . LYS B 1 83 ? 18.219 -26.047 -8.547 1 98.19 83 LYS B O 1
ATOM 2217 N N . SER B 1 84 ? 17.469 -24.344 -7.309 1 98.62 84 SER B N 1
ATOM 2218 C CA . SER B 1 84 ? 16.812 -23.688 -8.43 1 98.62 84 SER B CA 1
ATOM 2219 C C . SER B 1 84 ? 17.828 -23.141 -9.43 1 98.62 84 SER B C 1
ATOM 2221 O O . SER B 1 84 ? 18.953 -22.828 -9.062 1 98.62 84 SER B O 1
ATOM 2223 N N . ASN B 1 85 ? 17.406 -23.047 -10.664 1 98.38 85 ASN B N 1
ATOM 2224 C CA . ASN B 1 85 ? 18.219 -22.438 -11.703 1 98.38 85 ASN B CA 1
ATOM 2225 C C . ASN B 1 85 ? 17.547 -21.203 -12.305 1 98.38 85 ASN B C 1
ATOM 2227 O O . ASN B 1 85 ? 17.984 -20.688 -13.336 1 98.38 85 ASN B O 1
ATOM 2231 N N . ILE B 1 86 ? 16.469 -20.75 -11.742 1 98.81 86 ILE B N 1
ATOM 2232 C CA . ILE B 1 86 ? 15.711 -19.609 -12.258 1 98.81 86 ILE B CA 1
ATOM 2233 C C . ILE B 1 86 ? 16.281 -18.312 -11.688 1 98.81 86 ILE B C 1
ATOM 2235 O O . ILE B 1 86 ? 16.328 -18.141 -10.469 1 98.81 86 ILE B O 1
ATOM 2239 N N . SER B 1 87 ? 16.766 -17.422 -12.562 1 98.81 87 SER B N 1
ATOM 2240 C CA . SER B 1 87 ? 17.234 -16.109 -12.141 1 98.81 87 SER B CA 1
ATOM 2241 C C . SER B 1 87 ? 16.062 -15.164 -11.867 1 98.81 87 SER B C 1
ATOM 2243 O O . SER B 1 87 ? 14.93 -15.453 -12.227 1 98.81 87 SER B O 1
ATOM 2245 N N . ILE B 1 88 ? 16.375 -14.109 -11.219 1 98.56 88 ILE B N 1
ATOM 2246 C CA . ILE B 1 88 ? 15.344 -13.117 -10.922 1 98.56 88 ILE B CA 1
ATOM 2247 C C . ILE B 1 88 ? 14.781 -12.547 -12.219 1 98.56 88 ILE B C 1
ATOM 2249 O O . ILE B 1 88 ? 13.586 -12.281 -12.32 1 98.56 88 ILE B O 1
ATOM 2253 N N . GLU B 1 89 ? 15.641 -12.352 -13.227 1 98.62 89 GLU B N 1
ATOM 2254 C CA . GLU B 1 89 ? 15.203 -11.867 -14.531 1 98.62 89 GLU B CA 1
ATOM 2255 C C . GLU B 1 89 ? 14.273 -12.867 -15.211 1 98.62 89 GLU B C 1
ATOM 2257 O O . GLU B 1 89 ? 13.281 -12.477 -15.828 1 98.62 89 GLU B O 1
ATOM 2262 N N . GLN B 1 90 ? 14.586 -14.117 -15.086 1 98.88 90 GLN B N 1
ATOM 2263 C CA . GLN B 1 90 ? 13.727 -15.156 -15.633 1 98.88 90 GLN B CA 1
ATOM 2264 C C . GLN B 1 90 ? 12.383 -15.203 -14.914 1 98.88 90 GLN B C 1
ATOM 2266 O O . GLN B 1 90 ? 11.336 -15.375 -15.539 1 98.88 90 GLN B O 1
ATOM 2271 N N . ALA B 1 91 ? 12.445 -15.078 -13.617 1 98.88 91 ALA B N 1
ATOM 2272 C CA . ALA B 1 91 ? 11.203 -15.039 -12.844 1 98.88 91 ALA B CA 1
ATOM 2273 C C . ALA B 1 91 ? 10.32 -13.883 -13.289 1 98.88 91 ALA B C 1
ATOM 2275 O O . ALA B 1 91 ? 9.109 -14.055 -13.461 1 98.88 91 ALA B O 1
ATOM 2276 N N . ASP B 1 92 ? 10.922 -12.703 -13.484 1 98.88 92 ASP B N 1
ATOM 2277 C CA . ASP B 1 92 ? 10.219 -11.523 -13.984 1 98.88 92 ASP B CA 1
ATOM 2278 C C . ASP B 1 92 ? 9.531 -11.82 -15.312 1 98.88 92 ASP B C 1
ATOM 2280 O O . ASP B 1 92 ? 8.344 -11.523 -15.484 1 98.88 92 ASP B O 1
ATOM 2284 N N . GLN B 1 93 ? 10.242 -12.43 -16.188 1 98.81 93 GLN B N 1
ATOM 2285 C CA . GLN B 1 93 ? 9.711 -12.773 -17.5 1 98.81 93 GLN B CA 1
ATOM 2286 C C . GLN B 1 93 ? 8.57 -13.781 -17.406 1 98.81 93 GLN B C 1
ATOM 2288 O O . GLN B 1 93 ? 7.543 -13.633 -18.062 1 98.81 93 GLN B O 1
ATOM 2293 N N . MET B 1 94 ? 8.75 -14.797 -16.594 1 98.75 94 MET B N 1
ATOM 2294 C CA . MET B 1 94 ? 7.75 -15.844 -16.438 1 98.75 94 MET B CA 1
ATOM 2295 C C . MET B 1 94 ? 6.445 -15.281 -15.891 1 98.75 94 MET B C 1
ATOM 2297 O O . MET B 1 94 ? 5.367 -15.586 -16.406 1 98.75 94 MET B O 1
ATOM 2301 N N . LEU B 1 95 ? 6.566 -14.438 -14.922 1 98.81 95 LEU B N 1
ATOM 2302 C CA . LEU B 1 95 ? 5.375 -13.883 -14.289 1 98.81 95 LEU B CA 1
ATOM 2303 C C . LEU B 1 95 ? 4.688 -12.883 -15.219 1 98.81 95 LEU B C 1
ATOM 2305 O O . LEU B 1 95 ? 3.457 -12.828 -15.273 1 98.81 95 LEU B O 1
ATOM 2309 N N . TYR B 1 96 ? 5.473 -12.133 -15.922 1 98.75 96 TYR B N 1
ATOM 2310 C CA . TYR B 1 96 ? 4.941 -11.195 -16.906 1 98.75 96 TYR B CA 1
ATOM 2311 C C . TYR B 1 96 ? 4.152 -11.93 -17.984 1 98.75 96 TYR B C 1
ATOM 2313 O O . TYR B 1 96 ? 3.012 -11.562 -18.281 1 98.75 96 TYR B O 1
ATOM 2321 N N . GLU B 1 97 ? 4.703 -12.977 -18.5 1 98.44 97 GLU B N 1
ATOM 2322 C CA . GLU B 1 97 ? 4.043 -13.773 -19.531 1 98.44 97 GLU B CA 1
ATOM 2323 C C . GLU B 1 97 ? 2.791 -14.453 -18.984 1 98.44 97 GLU B C 1
ATOM 2325 O O . GLU B 1 97 ? 1.811 -14.633 -19.703 1 98.44 97 GLU B O 1
ATOM 2330 N N . PHE B 1 98 ? 2.887 -14.797 -17.766 1 98.44 98 PHE B N 1
ATOM 2331 C CA . PHE B 1 98 ? 1.772 -15.484 -17.125 1 98.44 98 PHE B CA 1
ATOM 2332 C C . PHE B 1 98 ? 0.542 -14.586 -17.062 1 98.44 98 PHE B C 1
ATOM 2334 O O . PHE B 1 98 ? -0.578 -15.047 -17.297 1 98.44 98 PHE B O 1
ATOM 2341 N N . ILE B 1 99 ? 0.701 -13.227 -16.781 1 98.5 99 ILE B N 1
ATOM 2342 C CA . ILE B 1 99 ? -0.473 -12.406 -16.5 1 98.5 99 ILE B CA 1
ATOM 2343 C C . ILE B 1 99 ? -0.989 -11.781 -17.797 1 98.5 99 ILE B C 1
ATOM 2345 O O . ILE B 1 99 ? -2.154 -11.391 -17.891 1 98.5 99 ILE B O 1
ATOM 2349 N N . LYS B 1 100 ? -0.246 -11.773 -18.797 1 97.31 100 LYS B N 1
ATOM 2350 C CA . LYS B 1 100 ? -0.507 -11.031 -20.031 1 97.31 100 LYS B CA 1
ATOM 2351 C C . LYS B 1 100 ? -1.803 -11.5 -20.688 1 97.31 100 LYS B C 1
ATOM 2353 O O . LYS B 1 100 ? -2.592 -10.68 -21.172 1 97.31 100 LYS B O 1
ATOM 2358 N N . PRO B 1 101 ? -2.137 -12.789 -20.688 1 97.56 101 PRO B N 1
ATOM 2359 C CA . PRO B 1 101 ? -3.354 -13.242 -21.375 1 97.56 101 PRO B CA 1
ATOM 2360 C C . PRO B 1 101 ? -4.625 -12.891 -20.609 1 97.56 101 PRO B C 1
ATOM 2362 O O . PRO B 1 101 ? -5.73 -13.023 -21.141 1 97.56 101 PRO B O 1
ATOM 2365 N N . PHE B 1 102 ? -4.449 -12.359 -19.406 1 98.44 102 PHE B N 1
ATOM 2366 C CA . PHE B 1 102 ? -5.625 -12.172 -18.562 1 98.44 102 PHE B CA 1
ATOM 2367 C C . PHE B 1 102 ? -5.906 -10.688 -18.344 1 98.44 102 PHE B C 1
ATOM 2369 O O . PHE B 1 102 ? -7.004 -10.32 -17.922 1 98.44 102 PHE B O 1
ATOM 2376 N N . THR B 1 103 ? -4.871 -9.852 -18.547 1 98.44 103 THR B N 1
ATOM 2377 C CA . THR B 1 103 ? -4.992 -8.484 -18.062 1 98.44 103 THR B CA 1
ATOM 2378 C C . THR B 1 103 ? -4.492 -7.492 -19.109 1 98.44 103 THR B C 1
ATOM 2380 O O . THR B 1 103 ? -3.473 -7.73 -19.766 1 98.44 103 THR B O 1
ATOM 2383 N N . PRO B 1 104 ? -5.191 -6.379 -19.312 1 98.19 104 PRO B N 1
ATOM 2384 C CA . PRO B 1 104 ? -4.648 -5.301 -20.156 1 98.19 104 PRO B CA 1
ATOM 2385 C C . PRO B 1 104 ? -3.514 -4.543 -19.469 1 98.19 104 PRO B C 1
ATOM 2387 O O . PRO B 1 104 ? -3.543 -4.344 -18.25 1 98.19 104 PRO B O 1
ATOM 2390 N N . LYS B 1 105 ? -2.551 -4.109 -20.266 1 98.12 105 LYS B N 1
ATOM 2391 C CA . LYS B 1 105 ? -1.395 -3.385 -19.734 1 98.12 105 LYS B CA 1
ATOM 2392 C C . LYS B 1 105 ? -1.826 -2.141 -18.969 1 98.12 105 LYS B C 1
ATOM 2394 O O . LYS B 1 105 ? -2.637 -1.352 -19.469 1 98.12 105 LYS B O 1
ATOM 2399 N N . GLY B 1 106 ? -1.372 -2.023 -17.75 1 98.38 106 GLY B N 1
ATOM 2400 C CA . GLY B 1 106 ? -1.524 -0.809 -16.969 1 98.38 106 GLY B CA 1
ATOM 2401 C C . GLY B 1 106 ? -2.881 -0.697 -16.297 1 98.38 106 GLY B C 1
ATOM 2402 O O . GLY B 1 106 ? -3.232 0.359 -15.766 1 98.38 106 GLY B O 1
ATOM 2403 N N . VAL B 1 107 ? -3.674 -1.777 -16.234 1 98.38 107 VAL B N 1
ATOM 2404 C CA . VAL B 1 107 ? -5.07 -1.6 -15.859 1 98.38 107 VAL B CA 1
ATOM 2405 C C . VAL B 1 107 ? -5.363 -2.379 -14.578 1 98.38 107 VAL B C 1
ATOM 2407 O O . VAL B 1 107 ? -5.918 -1.83 -13.625 1 98.38 107 VAL B O 1
ATOM 2410 N N . CYS B 1 108 ? -4.973 -3.637 -14.508 1 98.81 108 CYS B N 1
ATOM 2411 C CA . CYS B 1 108 ? -5.344 -4.504 -13.398 1 98.81 108 CYS B CA 1
ATOM 2412 C C . CYS B 1 108 ? -4.402 -4.301 -12.211 1 98.81 108 CYS B C 1
ATOM 2414 O O . CYS B 1 108 ? -3.188 -4.211 -12.391 1 98.81 108 CYS B O 1
ATOM 2416 N N . PRO B 1 109 ? -4.941 -4.188 -11.039 1 98.88 109 PRO B N 1
ATOM 2417 C CA . PRO B 1 109 ? -4.145 -3.902 -9.844 1 98.88 109 PRO B CA 1
ATOM 2418 C C . PRO B 1 109 ? -3.451 -5.145 -9.289 1 98.88 109 PRO B C 1
ATOM 2420 O O . PRO B 1 109 ? -3.9 -6.266 -9.531 1 98.88 109 PRO B O 1
ATOM 2423 N N . LEU B 1 110 ? -2.326 -4.93 -8.617 1 98.94 110 LEU B N 1
ATOM 2424 C CA . LEU B 1 110 ? -1.695 -5.902 -7.734 1 98.94 110 LEU B CA 1
ATOM 2425 C C . LEU B 1 110 ? -2.443 -6 -6.406 1 98.94 110 LEU B C 1
ATOM 2427 O O . LEU B 1 110 ? -2.846 -4.98 -5.84 1 98.94 110 LEU B O 1
ATOM 2431 N N . ALA B 1 111 ? -2.658 -7.203 -5.895 1 98.94 111 ALA B N 1
ATOM 2432 C CA . ALA B 1 111 ? -3.422 -7.402 -4.668 1 98.94 111 ALA B CA 1
ATOM 2433 C C . ALA B 1 111 ? -2.693 -8.352 -3.719 1 98.94 111 ALA B C 1
ATOM 2435 O O . ALA B 1 111 ? -1.899 -9.188 -4.156 1 98.94 111 ALA B O 1
ATOM 2436 N N . GLY B 1 112 ? -2.957 -8.305 -2.445 1 98.75 112 GLY B N 1
ATOM 2437 C CA . GLY B 1 112 ? -2.395 -9.125 -1.384 1 98.75 112 GLY B CA 1
ATOM 2438 C C . GLY B 1 112 ? -2.525 -8.5 -0.01 1 98.75 112 GLY B C 1
ATOM 2439 O O . GLY B 1 112 ? -3.197 -7.477 0.15 1 98.75 112 GLY B O 1
ATOM 2440 N N . ASN B 1 113 ? -1.968 -9.094 0.988 1 97.94 113 ASN B N 1
ATOM 2441 C CA . ASN B 1 113 ? -1.858 -8.539 2.332 1 97.94 113 ASN B CA 1
ATOM 2442 C C . ASN B 1 113 ? -0.55 -7.773 2.516 1 97.94 113 ASN B C 1
ATOM 2444 O O . ASN B 1 113 ? 0.53 -8.32 2.277 1 97.94 113 ASN B O 1
ATOM 2448 N N . SER B 1 114 ? -0.693 -6.484 2.99 1 97.69 114 SER B N 1
ATOM 2449 C CA . SER B 1 114 ? 0.481 -5.625 3.098 1 97.69 114 SER B CA 1
ATOM 2450 C C . SER B 1 114 ? 1.311 -5.66 1.818 1 97.69 114 SER B C 1
ATOM 2452 O O . SER B 1 114 ? 2.531 -5.828 1.868 1 97.69 114 SER B O 1
ATOM 2454 N N . ILE B 1 115 ? 0.624 -5.543 0.686 1 98.56 115 ILE B N 1
ATOM 2455 C CA . ILE B 1 115 ? 1.126 -5.859 -0.647 1 98.56 115 ILE B CA 1
ATOM 2456 C C . ILE B 1 115 ? 2.084 -4.762 -1.109 1 98.56 115 ILE B C 1
ATOM 2458 O O . ILE B 1 115 ? 2.818 -4.941 -2.082 1 98.56 115 ILE B O 1
ATOM 2462 N N . TYR B 1 116 ? 2.109 -3.623 -0.382 1 98 116 TYR B N 1
ATOM 2463 C CA . TYR B 1 116 ? 2.988 -2.523 -0.766 1 98 116 TYR B CA 1
ATOM 2464 C C . TYR B 1 116 ? 4.453 -2.938 -0.673 1 98 116 TYR B C 1
ATOM 2466 O O . TYR B 1 116 ? 5.285 -2.471 -1.452 1 98 116 TYR B O 1
ATOM 2474 N N . MET B 1 117 ? 4.77 -3.84 0.262 1 97.06 117 MET B N 1
ATOM 2475 C CA . MET B 1 117 ? 6.145 -4.309 0.389 1 97.06 117 MET B CA 1
ATOM 2476 C C . MET B 1 117 ? 6.559 -5.121 -0.832 1 97.06 117 MET B C 1
ATOM 2478 O O . MET B 1 117 ? 7.629 -4.898 -1.4 1 97.06 117 MET B O 1
ATOM 2482 N N . ASP B 1 118 ? 5.695 -6.035 -1.24 1 98.44 118 ASP B N 1
ATOM 2483 C CA . ASP B 1 118 ? 5.961 -6.793 -2.461 1 98.44 118 ASP B CA 1
ATOM 2484 C C . ASP B 1 118 ? 6.141 -5.855 -3.656 1 98.44 118 ASP B C 1
ATOM 2486 O O . ASP B 1 118 ? 7.039 -6.055 -4.477 1 98.44 118 ASP B O 1
ATOM 2490 N N . ARG B 1 119 ? 5.262 -4.848 -3.719 1 98.31 119 ARG B N 1
ATOM 2491 C CA . ARG B 1 119 ? 5.328 -3.898 -4.828 1 98.31 119 ARG B CA 1
ATOM 2492 C C . ARG B 1 119 ? 6.68 -3.195 -4.863 1 98.31 119 ARG B C 1
ATOM 2494 O O . ARG B 1 119 ? 7.238 -2.969 -5.938 1 98.31 119 ARG B O 1
ATOM 2501 N N . ALA B 1 120 ? 7.18 -2.822 -3.699 1 96.44 120 ALA B N 1
ATOM 2502 C CA . ALA B 1 120 ? 8.484 -2.172 -3.641 1 96.44 120 ALA B CA 1
ATOM 2503 C C . ALA B 1 120 ? 9.57 -3.07 -4.219 1 96.44 120 ALA B C 1
ATOM 2505 O O . ALA B 1 120 ? 10.43 -2.607 -4.977 1 96.44 120 ALA B O 1
ATOM 2506 N N . PHE B 1 121 ? 9.531 -4.375 -3.922 1 98.12 121 PHE B N 1
ATOM 2507 C CA . PHE B 1 121 ? 10.508 -5.32 -4.453 1 98.12 121 PHE B CA 1
ATOM 2508 C C . PHE B 1 121 ? 10.297 -5.531 -5.949 1 98.12 121 PHE B C 1
ATOM 2510 O O . PHE B 1 121 ? 11.266 -5.633 -6.707 1 98.12 121 PHE B O 1
ATOM 2517 N N . ILE B 1 122 ? 9.039 -5.625 -6.367 1 98.69 122 ILE B N 1
ATOM 2518 C CA . ILE B 1 122 ? 8.719 -5.809 -7.781 1 98.69 122 ILE B CA 1
ATOM 2519 C C . ILE B 1 122 ? 9.289 -4.648 -8.594 1 98.69 122 ILE B C 1
ATOM 2521 O O . ILE B 1 122 ? 9.914 -4.863 -9.641 1 98.69 122 ILE B O 1
ATOM 2525 N N . ARG B 1 123 ? 9.117 -3.447 -8.117 1 96.75 123 ARG B N 1
ATOM 2526 C CA . ARG B 1 123 ? 9.586 -2.258 -8.82 1 96.75 123 ARG B CA 1
ATOM 2527 C C . ARG B 1 123 ? 11.094 -2.324 -9.055 1 96.75 123 ARG B C 1
ATOM 2529 O O . ARG B 1 123 ? 11.586 -1.896 -10.102 1 96.75 123 ARG B O 1
ATOM 2536 N N . LYS B 1 124 ? 11.75 -2.855 -8.133 1 96.25 124 LYS B N 1
ATOM 2537 C CA . LYS B 1 124 ? 13.211 -2.902 -8.227 1 96.25 124 LYS B CA 1
ATOM 2538 C C . LYS B 1 124 ? 13.672 -4.094 -9.062 1 96.25 124 LYS B C 1
ATOM 2540 O O . LYS B 1 124 ? 14.578 -3.969 -9.891 1 96.25 124 LYS B O 1
ATOM 2545 N N . TYR B 1 125 ? 13.016 -5.285 -8.961 1 98.25 125 TYR B N 1
ATOM 2546 C CA . TYR B 1 125 ? 13.641 -6.527 -9.414 1 98.25 125 TYR B CA 1
ATOM 2547 C C . TYR B 1 125 ? 12.859 -7.125 -10.578 1 98.25 125 TYR B C 1
ATOM 2549 O O . TYR B 1 125 ? 13.367 -8.008 -11.281 1 98.25 125 TYR B O 1
ATOM 2557 N N . MET B 1 126 ? 11.617 -6.688 -10.758 1 98.69 126 MET B N 1
ATOM 2558 C CA . MET B 1 126 ? 10.766 -7.285 -11.789 1 98.69 126 MET B CA 1
ATOM 2559 C C . MET B 1 126 ? 10.109 -6.207 -12.648 1 98.69 126 MET B C 1
ATOM 2561 O O . MET B 1 126 ? 8.883 -6.09 -12.672 1 98.69 126 MET B O 1
ATOM 2565 N N . PRO B 1 127 ? 10.906 -5.484 -13.414 1 98.31 127 PRO B N 1
ATOM 2566 C CA . PRO B 1 127 ? 10.414 -4.332 -14.164 1 98.31 127 PRO B CA 1
ATOM 2567 C C . PRO B 1 127 ? 9.383 -4.715 -15.227 1 98.31 127 PRO B C 1
ATOM 2569 O O . PRO B 1 127 ? 8.484 -3.924 -15.539 1 98.31 127 PRO B O 1
ATOM 2572 N N . LYS B 1 128 ? 9.43 -5.898 -15.867 1 98.69 128 LYS B N 1
ATOM 2573 C CA . LYS B 1 128 ? 8.438 -6.309 -16.859 1 98.69 128 LYS B CA 1
ATOM 2574 C C . LYS B 1 128 ? 7.059 -6.465 -16.219 1 98.69 128 LYS B C 1
ATOM 2576 O O . LYS B 1 128 ? 6.066 -5.945 -16.75 1 98.69 128 LYS B O 1
ATOM 2581 N N . LEU B 1 129 ? 7.066 -7.152 -15.094 1 98.81 129 LEU B N 1
ATOM 2582 C CA . LEU B 1 129 ? 5.816 -7.305 -14.352 1 98.81 129 LEU B CA 1
ATOM 2583 C C . LEU B 1 129 ? 5.285 -5.953 -13.898 1 98.81 129 LEU B C 1
ATOM 2585 O O . LEU B 1 129 ? 4.105 -5.645 -14.086 1 98.81 129 LEU B O 1
ATOM 2589 N N . GLU B 1 130 ? 6.16 -5.145 -13.352 1 98.5 130 GLU B N 1
ATOM 2590 C CA . GLU B 1 130 ? 5.809 -3.828 -12.828 1 98.5 130 GLU B CA 1
ATOM 2591 C C . GLU B 1 130 ? 5.133 -2.975 -13.898 1 98.5 130 GLU B C 1
ATOM 2593 O O . GLU B 1 130 ? 4.109 -2.336 -13.633 1 98.5 130 GLU B O 1
ATOM 2598 N N . ASN B 1 131 ? 5.641 -2.961 -15.062 1 98.06 131 ASN B N 1
ATOM 2599 C CA . ASN B 1 131 ? 5.191 -2.068 -16.125 1 98.06 131 ASN B CA 1
ATOM 2600 C C . ASN B 1 131 ? 3.844 -2.5 -16.703 1 98.06 131 ASN B C 1
ATOM 2602 O O . ASN B 1 131 ? 3.209 -1.75 -17.438 1 98.06 131 ASN B O 1
ATOM 2606 N N . HIS B 1 132 ? 3.422 -3.727 -16.375 1 98.69 132 HIS B N 1
ATOM 2607 C CA . HIS B 1 132 ? 2.156 -4.238 -16.891 1 98.69 132 HIS B CA 1
ATOM 2608 C C . HIS B 1 132 ? 1.02 -3.982 -15.898 1 98.69 132 HIS B C 1
ATOM 2610 O O . HIS B 1 132 ? -0.155 -4.059 -16.266 1 98.69 132 HIS B O 1
ATOM 2616 N N . LEU B 1 133 ? 1.354 -3.645 -14.711 1 98.75 133 LEU B N 1
ATOM 2617 C CA . LEU B 1 133 ? 0.369 -3.521 -13.641 1 98.75 133 LEU B CA 1
ATOM 2618 C C . LEU B 1 133 ? -0.081 -2.072 -13.484 1 98.75 133 LEU B C 1
ATOM 2620 O O . LEU B 1 133 ? 0.679 -1.146 -13.773 1 98.75 133 LEU B O 1
ATOM 2624 N N . SER B 1 134 ? -1.346 -1.943 -13.008 1 98.56 134 SER B N 1
ATOM 2625 C CA . SER B 1 134 ? -1.786 -0.637 -12.523 1 98.56 134 SER B CA 1
ATOM 2626 C C . SER B 1 134 ? -0.941 -0.167 -11.352 1 98.56 134 SER B C 1
ATOM 2628 O O . SER B 1 134 ? -0.413 -0.984 -10.594 1 98.56 134 SER B O 1
ATOM 2630 N N . TYR B 1 135 ? -0.823 1.163 -11.195 1 97.25 135 TYR B N 1
ATOM 2631 C CA . TYR B 1 135 ? -0.125 1.691 -10.031 1 97.25 135 TYR B CA 1
ATOM 2632 C C . TYR B 1 135 ? -0.933 1.461 -8.758 1 97.25 135 TYR B C 1
ATOM 2634 O O . TYR B 1 135 ? -0.4 1.56 -7.652 1 97.25 135 TYR B O 1
ATOM 2642 N N . ARG B 1 136 ? -2.217 1.157 -8.891 1 98.25 136 ARG B N 1
ATOM 2643 C CA . ARG B 1 136 ? -3.102 0.933 -7.75 1 98.25 136 ARG B CA 1
ATOM 2644 C C . ARG B 1 136 ? -2.863 -0.44 -7.133 1 98.25 136 ARG B C 1
ATOM 2646 O O . ARG B 1 136 ? -2.4 -1.36 -7.812 1 98.25 136 ARG B O 1
ATOM 2653 N N . LEU B 1 137 ? -3.166 -0.528 -5.859 1 98.81 137 LEU B N 1
ATOM 2654 C CA . LEU B 1 137 ? -3.123 -1.788 -5.125 1 98.81 137 LEU B CA 1
ATOM 2655 C C . LEU B 1 137 ? -4.496 -2.137 -4.562 1 98.81 137 LEU B C 1
ATOM 2657 O O . LEU B 1 137 ? -5.328 -1.251 -4.352 1 98.81 137 LEU B O 1
ATOM 2661 N N . ILE B 1 138 ? -4.758 -3.354 -4.422 1 98.81 138 ILE B N 1
ATOM 2662 C CA . ILE B 1 138 ? -5.777 -3.846 -3.496 1 98.81 138 ILE B CA 1
ATOM 2663 C C . ILE B 1 138 ? -5.105 -4.52 -2.301 1 98.81 138 ILE B C 1
ATOM 2665 O O . ILE B 1 138 ? -4.656 -5.664 -2.395 1 98.81 138 ILE B O 1
ATOM 2669 N N . ASP B 1 139 ? -5.059 -3.76 -1.252 1 98.81 139 ASP B N 1
ATOM 2670 C CA . ASP B 1 139 ? -4.441 -4.242 -0.022 1 98.81 139 ASP B CA 1
ATOM 2671 C C . ASP B 1 139 ? -5.492 -4.777 0.948 1 98.81 139 ASP B C 1
ATOM 2673 O O . ASP B 1 139 ? -6.184 -4.004 1.613 1 98.81 139 ASP B O 1
ATOM 2677 N N . VAL B 1 140 ? -5.535 -6.09 1.143 1 98.44 140 VAL B N 1
ATOM 2678 C CA . VAL B 1 140 ? -6.52 -6.742 1.998 1 98.44 140 VAL B CA 1
ATOM 2679 C C . VAL B 1 140 ? -6.34 -6.281 3.441 1 98.44 140 VAL B C 1
ATOM 2681 O O . VAL B 1 140 ? -7.316 -6.137 4.18 1 98.44 140 VAL B O 1
ATOM 2684 N N . SER B 1 141 ? -5.117 -5.98 3.814 1 98 141 SER B N 1
ATOM 2685 C CA . SER B 1 141 ? -4.844 -5.535 5.176 1 98 141 SER B CA 1
ATOM 2686 C C . SER B 1 141 ? -5.508 -4.191 5.465 1 98 141 SER B C 1
ATOM 2688 O O . SER B 1 141 ? -5.746 -3.848 6.625 1 98 141 SER B O 1
ATOM 2690 N N . SER B 1 142 ? -5.77 -3.365 4.434 1 98.38 142 SER B N 1
ATOM 2691 C CA . SER B 1 142 ? -6.555 -2.15 4.645 1 98.38 142 SER B CA 1
ATOM 2692 C C . SER B 1 142 ? -7.926 -2.473 5.219 1 98.38 142 SER B C 1
ATOM 2694 O O . SER B 1 142 ? -8.383 -1.821 6.164 1 98.38 142 SER B O 1
ATOM 2696 N N . LEU B 1 143 ? -8.57 -3.506 4.652 1 97.31 143 LEU B N 1
ATOM 2697 C CA . LEU B 1 143 ? -9.875 -3.924 5.156 1 97.31 143 LEU B CA 1
ATOM 2698 C C . LEU B 1 143 ? -9.758 -4.492 6.566 1 97.31 143 LEU B C 1
ATOM 2700 O O . LEU B 1 143 ? -10.609 -4.23 7.422 1 97.31 143 LEU B O 1
ATOM 2704 N N . LYS B 1 144 ? -8.711 -5.258 6.793 1 96.81 144 LYS B N 1
ATOM 2705 C CA . LYS B 1 144 ? -8.477 -5.801 8.125 1 96.81 144 LYS B CA 1
ATOM 2706 C C . LYS B 1 144 ? -8.398 -4.684 9.164 1 96.81 144 LYS B C 1
ATOM 2708 O O . LYS B 1 144 ? -9.031 -4.77 10.227 1 96.81 144 LYS B O 1
ATOM 2713 N N . GLU B 1 145 ? -7.676 -3.615 8.859 1 98.06 145 GLU B N 1
ATOM 2714 C CA . GLU B 1 145 ? -7.527 -2.482 9.766 1 98.06 145 GLU B CA 1
ATOM 2715 C C . GLU B 1 145 ? -8.859 -1.77 9.984 1 98.06 145 GLU B C 1
ATOM 2717 O O . GLU B 1 145 ? -9.172 -1.355 11.102 1 98.06 145 GLU B O 1
ATOM 2722 N N . LEU B 1 146 ? -9.602 -1.65 8.93 1 97.88 146 LEU B N 1
ATOM 2723 C CA . LEU B 1 146 ? -10.883 -0.966 9.031 1 97.88 146 LEU B CA 1
ATOM 2724 C C . LEU B 1 146 ? -11.883 -1.795 9.844 1 97.88 146 LEU B C 1
ATOM 2726 O O . LEU B 1 146 ? -12.586 -1.263 10.703 1 97.88 146 LEU B O 1
ATOM 2730 N N . PHE B 1 147 ? -11.922 -3.102 9.609 1 96.56 147 PHE B N 1
ATOM 2731 C CA . PHE B 1 147 ? -12.828 -3.975 10.344 1 96.56 147 PHE B CA 1
ATOM 2732 C C . PHE B 1 147 ? -12.461 -4.008 11.82 1 96.56 147 PHE B C 1
ATOM 2734 O O . PHE B 1 147 ? -13.344 -4.043 12.688 1 96.56 147 PHE B O 1
ATOM 2741 N N . LYS B 1 148 ? -11.195 -4.027 12.125 1 96.62 148 LYS B N 1
ATOM 2742 C CA . LYS B 1 148 ? -10.742 -3.988 13.508 1 96.62 148 LYS B CA 1
ATOM 2743 C C . LYS B 1 148 ? -11.312 -2.773 14.234 1 96.62 148 LYS B C 1
ATOM 2745 O O . LYS B 1 148 ? -11.594 -2.84 15.438 1 96.62 148 LYS B O 1
ATOM 2750 N N . ARG B 1 149 ? -11.531 -1.699 13.547 1 97.38 149 ARG B N 1
ATOM 2751 C CA . ARG B 1 149 ? -11.977 -0.435 14.133 1 97.38 149 ARG B CA 1
ATOM 2752 C C . ARG B 1 149 ? -13.492 -0.334 14.141 1 97.38 149 ARG B C 1
ATOM 2754 O O . ARG B 1 149 ? -14.086 0.121 15.125 1 97.38 149 ARG B O 1
ATOM 2761 N N . TRP B 1 150 ? -14.109 -0.879 13.102 1 96.44 150 TRP B N 1
ATOM 2762 C CA . TRP B 1 150 ? -15.523 -0.57 12.898 1 96.44 150 TRP B CA 1
ATOM 2763 C C . TRP B 1 150 ? -16.391 -1.777 13.219 1 96.44 150 TRP B C 1
ATOM 2765 O O . TRP B 1 150 ? -17.578 -1.628 13.562 1 96.44 150 TRP B O 1
ATOM 2775 N N . LYS B 1 151 ? -15.883 -2.969 13.008 1 94.94 151 LYS B N 1
ATOM 2776 C CA . LYS B 1 151 ? -16.594 -4.219 13.273 1 94.94 151 LYS B CA 1
ATOM 2777 C C . LYS B 1 151 ? -15.656 -5.266 13.875 1 94.94 151 LYS B C 1
ATOM 2779 O O . LYS B 1 151 ? -15.477 -6.34 13.305 1 94.94 151 LYS B O 1
ATOM 2784 N N . PRO B 1 152 ? -15.18 -4.961 15.078 1 94.75 152 PRO B N 1
ATOM 2785 C CA . PRO B 1 152 ? -14.188 -5.863 15.656 1 94.75 152 PRO B CA 1
ATOM 2786 C C . PRO B 1 152 ? -14.711 -7.289 15.836 1 94.75 152 PRO B C 1
ATOM 2788 O O . PRO B 1 152 ? -13.938 -8.25 15.75 1 94.75 152 PRO B O 1
ATOM 2791 N N . GLU B 1 153 ? -15.984 -7.449 16 1 93.69 153 GLU B N 1
ATOM 2792 C CA . GLU B 1 153 ? -16.578 -8.773 16.172 1 93.69 153 GLU B CA 1
ATOM 2793 C C . GLU B 1 153 ? -16.438 -9.602 14.891 1 93.69 153 GLU B C 1
ATOM 2795 O O . GLU B 1 153 ? -16.297 -10.82 14.953 1 93.69 153 GLU B O 1
ATOM 2800 N N . LEU B 1 154 ? -16.438 -8.953 13.797 1 91.62 154 LEU B N 1
ATOM 2801 C CA . LEU B 1 154 ? -16.281 -9.641 12.516 1 91.62 154 LEU B CA 1
ATOM 2802 C C . LEU B 1 154 ? -14.805 -9.828 12.18 1 91.62 154 LEU B C 1
ATOM 2804 O O . LEU B 1 154 ? -14.422 -10.844 11.594 1 91.62 154 LEU B O 1
ATOM 2808 N N . ALA B 1 155 ? -14.016 -8.82 12.547 1 91.5 155 ALA B N 1
ATOM 2809 C CA . ALA B 1 155 ? -12.578 -8.922 12.297 1 91.5 155 ALA B CA 1
ATOM 2810 C C . ALA B 1 155 ? -12.008 -10.188 12.93 1 91.5 155 ALA B C 1
ATOM 2812 O O . ALA B 1 155 ? -11.148 -10.852 12.344 1 91.5 155 ALA B O 1
ATOM 2813 N N . ASN B 1 156 ? -12.523 -10.586 14.047 1 90.88 156 ASN B N 1
ATOM 2814 C CA . ASN B 1 156 ? -12.039 -11.742 14.797 1 90.88 156 ASN B CA 1
ATOM 2815 C C . ASN B 1 156 ? -12.484 -13.055 14.156 1 90.88 156 ASN B C 1
ATOM 2817 O O . ASN B 1 156 ? -11.961 -14.117 14.484 1 90.88 156 ASN B O 1
A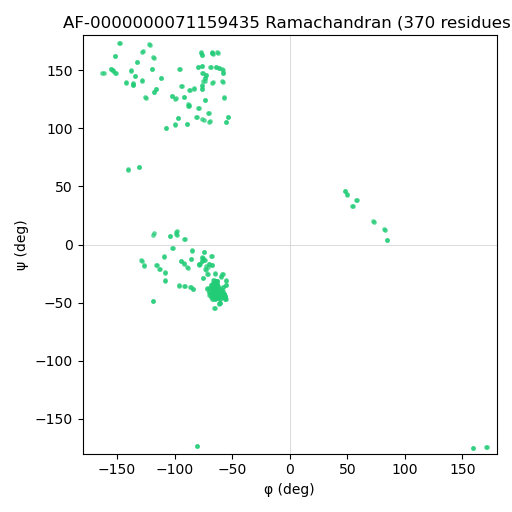TOM 2821 N N . LYS B 1 157 ? -13.383 -12.977 13.211 1 92.69 157 LYS B N 1
ATOM 2822 C CA . LYS B 1 157 ? -13.922 -14.172 12.57 1 92.69 157 LYS B CA 1
ATOM 2823 C C . LYS B 1 157 ? -13.289 -14.398 11.203 1 92.69 157 LYS B C 1
ATOM 2825 O O . LYS B 1 157 ? -13.625 -15.367 10.516 1 92.69 157 LYS B O 1
ATOM 2830 N N . ALA B 1 158 ? -12.438 -13.469 10.82 1 92.94 158 ALA B N 1
ATOM 2831 C CA . ALA B 1 158 ? -11.742 -13.672 9.547 1 92.94 158 ALA B CA 1
ATOM 2832 C C . ALA B 1 158 ? -10.961 -14.977 9.555 1 92.94 158 ALA B C 1
ATOM 2834 O O . ALA B 1 158 ? -10.414 -15.375 10.586 1 92.94 158 ALA B O 1
ATOM 2835 N N . PRO B 1 159 ? -10.836 -15.641 8.391 1 91.75 159 PRO B N 1
ATOM 2836 C CA . PRO B 1 159 ? -10.109 -16.906 8.344 1 91.75 159 PRO B CA 1
ATOM 2837 C C . PRO B 1 159 ? -8.664 -16.781 8.82 1 91.75 159 PRO B C 1
ATOM 2839 O O . PRO B 1 159 ? -8 -15.773 8.539 1 91.75 159 PRO B O 1
ATOM 2842 N N . LYS B 1 160 ? -8.336 -17.75 9.508 1 88.62 160 LYS B N 1
ATOM 2843 C CA . LYS B 1 160 ? -6.957 -17.781 9.984 1 88.62 160 LYS B CA 1
ATOM 2844 C C . LYS B 1 160 ? -5.992 -18.125 8.859 1 88.62 160 LYS B C 1
ATOM 2846 O O . LYS B 1 160 ? -6.289 -18.984 8.023 1 88.62 160 LYS B O 1
ATOM 2851 N N . LYS B 1 161 ? -4.883 -17.469 8.875 1 88.75 161 LYS B N 1
ATOM 2852 C CA . LYS B 1 161 ? -3.857 -17.734 7.867 1 88.75 161 LYS B CA 1
ATOM 2853 C C . LYS B 1 161 ? -3.152 -19.062 8.141 1 88.75 161 LYS B C 1
ATOM 2855 O O . LYS B 1 161 ? -2.928 -19.438 9.297 1 88.75 161 LYS B O 1
ATOM 2860 N N . SER B 1 162 ? -2.805 -19.781 7.086 1 85.12 162 SER B N 1
ATOM 2861 C CA . SER B 1 162 ? -2.117 -21.062 7.207 1 85.12 162 SER B CA 1
ATOM 2862 C C . SER B 1 162 ? -0.673 -20.875 7.664 1 85.12 162 SER B C 1
ATOM 2864 O O . SER B 1 162 ? -0.083 -21.781 8.266 1 85.12 162 SER B O 1
ATOM 2866 N N . LEU B 1 163 ? -0.099 -19.703 7.398 1 80.5 163 LEU B N 1
ATOM 2867 C CA . LEU B 1 163 ? 1.246 -19.312 7.801 1 80.5 163 LEU B CA 1
ATOM 2868 C C . LEU B 1 163 ? 2.285 -20.297 7.262 1 80.5 163 LEU B C 1
ATOM 2870 O O . LEU B 1 163 ? 3.186 -20.703 7.996 1 80.5 163 LEU B O 1
ATOM 2874 N N . GLN B 1 164 ? 2.098 -20.766 6.082 1 83.25 164 GLN B N 1
ATOM 2875 C CA . GLN B 1 164 ? 3.023 -21.719 5.473 1 83.25 164 GLN B CA 1
ATOM 2876 C C . GLN B 1 164 ? 4.262 -21.016 4.934 1 83.25 164 GLN B C 1
ATOM 2878 O O . GLN B 1 164 ? 5.293 -21.641 4.691 1 83.25 164 GLN B O 1
ATOM 2883 N N . HIS B 1 165 ? 4.109 -19.734 4.797 1 86.44 165 HIS B N 1
ATOM 2884 C CA . HIS B 1 165 ? 5.188 -18.891 4.293 1 86.44 165 HIS B CA 1
ATOM 2885 C C . HIS B 1 165 ? 5.703 -19.391 2.949 1 86.44 165 HIS B C 1
ATOM 2887 O O . HIS B 1 165 ? 6.914 -19.453 2.73 1 86.44 165 HIS B O 1
ATOM 2893 N N . ARG B 1 166 ? 4.809 -19.938 2.207 1 92.88 166 ARG B N 1
ATOM 2894 C CA . ARG B 1 166 ? 4.98 -20.188 0.781 1 92.88 166 ARG B CA 1
ATOM 2895 C C . ARG B 1 166 ? 4.062 -19.312 -0.051 1 92.88 166 ARG B C 1
ATOM 2897 O O . ARG B 1 166 ? 2.914 -19.062 0.331 1 92.88 166 ARG B O 1
ATOM 2904 N N . ALA B 1 167 ? 4.555 -18.891 -1.145 1 95.38 167 ALA B N 1
ATOM 2905 C CA . ALA B 1 167 ? 3.953 -17.781 -1.866 1 95.38 167 ALA B CA 1
ATOM 2906 C C . ALA B 1 167 ? 2.52 -18.094 -2.279 1 95.38 167 ALA B C 1
ATOM 2908 O O . ALA B 1 167 ? 1.589 -17.359 -1.946 1 95.38 167 ALA B O 1
ATOM 2909 N N . LEU B 1 168 ? 2.295 -19.234 -2.902 1 96.75 168 LEU B N 1
ATOM 2910 C CA . LEU B 1 168 ? 0.969 -19.578 -3.404 1 96.75 168 LEU B CA 1
ATOM 2911 C C . LEU B 1 168 ? -0.02 -19.75 -2.258 1 96.75 168 LEU B C 1
ATOM 2913 O O . LEU B 1 168 ? -1.162 -19.297 -2.344 1 96.75 168 LEU B O 1
ATOM 2917 N N . ASP B 1 169 ? 0.415 -20.391 -1.195 1 95.62 169 ASP B N 1
ATOM 2918 C CA . ASP B 1 169 ? -0.447 -20.594 -0.036 1 95.62 169 ASP B CA 1
ATOM 2919 C C . ASP B 1 169 ? -0.84 -19.266 0.602 1 95.62 169 ASP B C 1
ATOM 2921 O O . ASP B 1 169 ? -1.996 -19.078 0.983 1 95.62 169 ASP B O 1
ATOM 2925 N N . ASP B 1 170 ? 0.103 -18.438 0.713 1 96.56 170 ASP B N 1
ATOM 2926 C CA . ASP B 1 170 ? -0.162 -17.141 1.319 1 96.56 170 ASP B CA 1
ATOM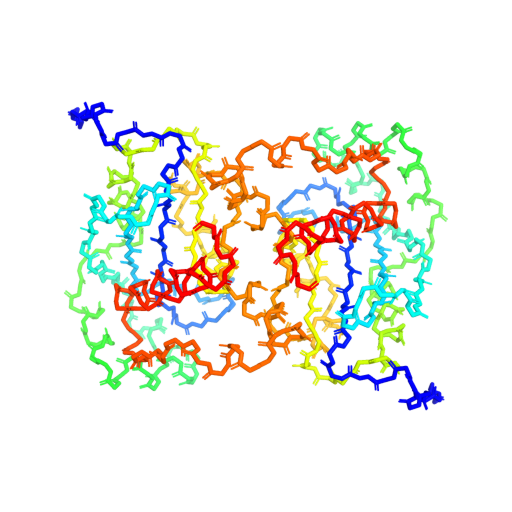 2927 C C . ASP B 1 170 ? -1.131 -16.312 0.467 1 96.56 170 ASP B C 1
ATOM 2929 O O . ASP B 1 170 ? -1.94 -15.555 0.998 1 96.56 170 ASP B O 1
ATOM 2933 N N . ILE B 1 171 ? -1.047 -16.438 -0.888 1 98.5 171 ILE B N 1
ATOM 2934 C CA . ILE B 1 171 ? -1.991 -15.758 -1.771 1 98.5 171 ILE B CA 1
ATOM 2935 C C . ILE B 1 171 ? -3.4 -16.297 -1.53 1 98.5 171 ILE B C 1
ATOM 2937 O O . ILE B 1 171 ? -4.355 -15.523 -1.405 1 98.5 171 ILE B O 1
ATOM 2941 N N . LYS B 1 172 ? -3.518 -17.594 -1.462 1 97.81 172 LYS B N 1
ATOM 2942 C CA . LYS B 1 172 ? -4.824 -18.203 -1.233 1 97.81 172 LYS B CA 1
ATOM 2943 C C . LYS B 1 172 ? -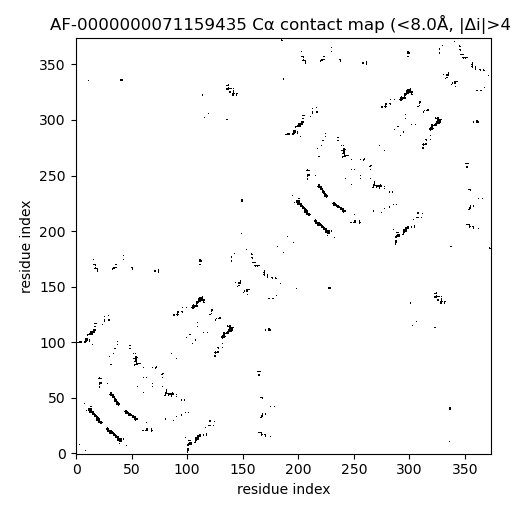5.438 -17.719 0.076 1 97.81 172 LYS B C 1
ATOM 2945 O O . LYS B 1 172 ? -6.641 -17.453 0.143 1 97.81 172 LYS B O 1
ATOM 2950 N N . ASP B 1 173 ? -4.605 -17.594 1.09 1 97.62 173 ASP B N 1
ATOM 2951 C CA . ASP B 1 173 ? -5.07 -17.047 2.357 1 97.62 173 ASP B CA 1
ATOM 2952 C C . ASP B 1 173 ? -5.613 -15.625 2.17 1 97.62 173 ASP B C 1
ATOM 2954 O O . ASP B 1 173 ? -6.652 -15.273 2.732 1 97.62 173 ASP B O 1
ATOM 2958 N N . SER B 1 174 ? -4.902 -14.797 1.396 1 98.19 174 SER B N 1
ATOM 2959 C CA . SER B 1 174 ? -5.316 -13.414 1.155 1 98.19 174 SER B CA 1
ATOM 2960 C C . SER B 1 174 ? -6.645 -13.359 0.405 1 98.19 174 SER B C 1
ATOM 2962 O O . SER B 1 174 ? -7.523 -12.562 0.741 1 98.19 174 SER B O 1
ATOM 2964 N N . VAL B 1 175 ? -6.781 -14.234 -0.602 1 98.56 175 VAL B N 1
ATOM 2965 C CA . VAL B 1 175 ? -8.016 -14.281 -1.384 1 98.56 175 VAL B CA 1
ATOM 2966 C C . VAL B 1 175 ? -9.18 -14.664 -0.482 1 98.56 175 VAL B C 1
ATOM 2968 O O . VAL B 1 175 ? -10.242 -14.039 -0.523 1 98.56 175 VAL B O 1
ATOM 2971 N N . GLN B 1 176 ? -8.945 -15.664 0.362 1 97.81 176 GLN B N 1
ATOM 2972 C CA . GLN B 1 176 ? -10 -16.125 1.263 1 97.81 176 GLN B CA 1
ATOM 2973 C C . GLN B 1 176 ? -10.391 -15.023 2.252 1 97.81 176 GLN B C 1
ATOM 2975 O O . GLN B 1 176 ? -11.57 -14.859 2.566 1 97.81 176 GLN B O 1
ATOM 2980 N N . GLU B 1 177 ? -9.414 -14.344 2.705 1 97.75 177 GLU B N 1
ATOM 2981 C CA . GLU B 1 177 ? -9.68 -13.25 3.633 1 97.75 177 GLU B CA 1
ATOM 2982 C C . GLU B 1 177 ? -10.523 -12.164 2.973 1 97.75 177 GLU B C 1
ATOM 2984 O O . GLU B 1 177 ? -11.469 -11.648 3.576 1 97.75 177 GLU B O 1
ATOM 2989 N N . LEU B 1 178 ? -10.203 -11.789 1.715 1 98.31 178 LEU B N 1
ATOM 2990 C CA . LEU B 1 178 ? -10.992 -10.766 1.028 1 98.31 178 LEU B CA 1
ATOM 2991 C C . LEU B 1 178 ? -12.414 -11.266 0.765 1 98.31 178 LEU B C 1
ATOM 2993 O O . LEU B 1 178 ? -13.375 -10.5 0.878 1 98.31 178 LEU B O 1
ATOM 2997 N N . LYS B 1 179 ? -12.523 -12.555 0.421 1 97.81 179 LYS B N 1
ATOM 2998 C CA . LYS B 1 179 ? -13.852 -13.133 0.244 1 97.81 179 LYS B CA 1
ATOM 2999 C C . LYS B 1 179 ? -14.68 -13 1.518 1 97.81 179 LYS B C 1
ATOM 3001 O O . LYS B 1 179 ? -15.875 -12.695 1.457 1 97.81 179 LYS B O 1
ATOM 3006 N N . PHE B 1 180 ? -14.078 -13.203 2.609 1 97.31 180 PHE B N 1
ATOM 3007 C CA . PHE B 1 180 ? -14.742 -13.07 3.898 1 97.31 180 PHE B CA 1
ATOM 3008 C C . PHE B 1 180 ? -15.242 -11.648 4.105 1 97.31 180 PHE B C 1
ATOM 3010 O O . PHE B 1 180 ? -16.422 -11.43 4.418 1 97.31 180 PHE B O 1
ATOM 3017 N N . TYR B 1 181 ? -14.367 -10.68 3.904 1 95.94 181 TYR B N 1
ATOM 3018 C CA . TYR B 1 181 ? -14.773 -9.297 4.078 1 95.94 181 TYR B CA 1
ATOM 3019 C C . TYR B 1 181 ? -15.875 -8.922 3.092 1 95.94 181 TYR B C 1
ATOM 3021 O O . TYR B 1 181 ? -16.812 -8.195 3.438 1 95.94 181 TYR B O 1
ATOM 3029 N N . LYS B 1 182 ? -15.727 -9.406 1.884 1 95.81 182 LYS B N 1
ATOM 3030 C CA . LYS B 1 182 ? -16.75 -9.164 0.876 1 95.81 182 LYS B CA 1
ATOM 3031 C C . LYS B 1 182 ? -18.109 -9.664 1.35 1 95.81 182 LYS B C 1
ATOM 3033 O O . LYS B 1 182 ? -19.125 -8.969 1.204 1 95.81 182 LYS B O 1
ATOM 3038 N N . SER B 1 183 ? -18.125 -10.82 1.944 1 94.19 183 SER B N 1
ATOM 3039 C CA . SER B 1 183 ? -19.359 -11.414 2.445 1 94.19 183 SER B CA 1
ATOM 3040 C C . SER B 1 183 ? -19.938 -10.609 3.611 1 94.19 183 SER B C 1
ATOM 3042 O O . SER B 1 183 ? -21.141 -10.422 3.715 1 94.19 183 SER B O 1
ATOM 3044 N N . CYS B 1 184 ? -19.078 -10.102 4.441 1 90 184 CYS B N 1
ATOM 3045 C CA . CYS B 1 184 ? -19.5 -9.305 5.586 1 90 184 CYS B CA 1
ATOM 3046 C C . CYS B 1 184 ? -20.125 -7.988 5.137 1 90 184 CYS B C 1
ATOM 3048 O O . CYS B 1 184 ? -21.047 -7.488 5.766 1 90 184 CYS B O 1
ATOM 3050 N N . LEU B 1 185 ? -19.609 -7.484 4.051 1 86.81 185 LEU B N 1
ATOM 3051 C CA . LEU B 1 185 ? -20.016 -6.176 3.568 1 86.81 185 LEU B CA 1
ATOM 3052 C C . LEU B 1 185 ? -21.188 -6.301 2.6 1 86.81 185 LEU B C 1
ATOM 3054 O O . LEU B 1 185 ? -21.719 -5.293 2.119 1 86.81 185 LEU B O 1
ATOM 3058 N N . GLN B 1 186 ? -21.656 -7.449 2.463 1 81.44 186 GLN B N 1
ATOM 3059 C CA . GLN B 1 186 ? -22.781 -7.738 1.574 1 81.44 186 GLN B CA 1
ATOM 3060 C C . GLN B 1 186 ? -22.547 -7.133 0.19 1 81.44 186 GLN B C 1
ATOM 3062 O O . GLN B 1 186 ? -23.422 -6.445 -0.344 1 81.44 186 GLN B O 1
ATOM 3067 N N . LEU B 1 187 ? -21.406 -7.285 -0.229 1 78.38 187 LEU B N 1
ATOM 3068 C CA . LEU B 1 187 ? -21.047 -6.812 -1.558 1 78.38 187 LEU B CA 1
ATOM 3069 C C . LEU B 1 187 ? -21.047 -7.957 -2.564 1 78.38 187 LEU B C 1
ATOM 3071 O O . LEU B 1 187 ? -20.875 -9.117 -2.189 1 78.38 187 LEU B O 1
#

Radius of gyration: 20.92 Å; Cα contacts (8 Å, |Δi|>4): 724; chains: 2; bounding box: 50×56×57 Å

InterPro domains:
  IPR012337 Ribonuclease H-like superfamily [SSF53098] (9-183)
  IPR013520 Ribonuclease H-like domain [PF00929] (15-177)
  IPR013520 Ribonuclease H-like domain [SM00479] (13-187)
  IPR022894 Oligoribonuclease [NF003765] (10-183)
  IPR022894 Oligoribonuclease [PTHR11046] (60-180)
  IPR022894 Oligoribonuclease [cd06135] (14-183)
  IPR036397 Ribonuclease H superfamily [G3DSA:3.30.420.10] (7-186)

Organism: Aphis gossypii (NCBI:txid80765)

Secondary structure (DSSP, 8-state):
-----TTT--TT-EEEEEEEES-S-TTT--EEEEEEEEE-TT--EEEE---EEPP--HHHHHTS-HHHHHHHHHHTHHHHHHH----HHHHHHHHHHHHTTTS-TTTSPEEETTHHHHHHHHHHH-HHHHHHS-S-EEEHHHHHHHHHHH-HHHHTTSPPP-----HHHHHHHHHHHHHHHHHHTT-/-----TTT--TT-EEEEEEEES-S-TTT--EEEEEEEEE-TT--EEEE---EEPP--HHHHHTS-HHHHHHHHHHTHHHHHHH----HHHHHHHHHHHHTTTS-TTTSPEEETTHHHHHHHHHHH-HHHHHHS-S-EEEHHHHHHHHHHH-HHHHTTSPPP-----HHHHHHHHHHHHHHHHHHTT-

Sequence (374 aa):
MTTINPKLYHEHNIVWFDGEMTGLDYNHHTFIEAAIIITDKHLNVLAESPNIIIHQSDEVLENMEDWPKKQHALSGLTENVRKSNISIEQADQMLYEFIKPFTPKGVCPLAGNSIYMDRAFIRKYMPKLENHLSYRLIDVSSLKELFKRWKPELANKAPKKSLQHRALDDIKDSVQELKFYKSCLQLMTTINPKLYHEHNIVWFDGEMTGLDYNHHTFIEAAIIITDKHLNVLAESPNIIIHQSDEVLENMEDWPKKQHALSGLTENVRKSNISIEQADQMLYEFIKPFTPKGVCPLAGNSIYMDRAFIRKYMPKLENHLSYRLIDVSSLKELFKRWKPELANKAPKKSLQHRALDDIKDSVQELKFYKSCLQL